Protein AF-A0A133XVA8-F1 (afdb_monomer_lite)

Sequence (259 aa):
MPPLHPNCRSTIVPDDEDMDRADERDIEEVRRLLGKEADEGYNKDMKPFDLMSKNQSFTVGKDIRVHAKKIYGTDYDFWVQDDTKKIRDTMYVVENNLKLIFDYEVPTVVFLKKSKLSGWAGYSYKQDILFISDELHSEESAKNLLLDNYFASVDLKDILIHELTHKKHWDTAKKFYKNNKKRYNNLEEAKKSMDSPIISFIKEQQAIDYNYLYKISEYADISGLQNRYNEVIAESITAGNRLDDQSLIMKIKEAFKWK

Organism: NCBI:txid87541

Secondary structure (DSSP, 8-state):
---S-BTBTT--PPPSS------TTSHHHHHHHHTTS--SSS-S--PPPPS---EEEEEETTTEEEEEEE--SSSS-EEES---HHHHHHHHHHHHHHTT--SS---EEEEE-GGG-SSSEEEETTTTEEEEEGGGSSHHHHHHHTTT--SS--SHHHHHHHHHHHHHHHHHHHHHHHHTTTT-SSHHHHHHHHHHHHHHHHHHHHHH-TTTTTTT-HHHHHHHHTT-HHHHHHHHHHHGGG-S-HHHHHHHHHHHT--

Structure (mmCIF, N/CA/C/O backbone):
data_AF-A0A133XVA8-F1
#
_entry.id   AF-A0A133XVA8-F1
#
loop_
_atom_site.group_PDB
_atom_site.id
_atom_site.type_symbol
_atom_site.label_atom_id
_atom_site.label_alt_id
_atom_site.label_comp_id
_atom_site.label_asym_id
_atom_site.label_entity_id
_atom_site.label_seq_id
_atom_site.pdbx_PDB_ins_code
_atom_site.Cartn_x
_atom_site.Cartn_y
_atom_site.Cartn_z
_atom_site.occupancy
_atom_site.B_iso_or_equiv
_atom_site.auth_seq_id
_atom_site.auth_comp_id
_atom_site.auth_asym_id
_atom_site.auth_atom_id
_atom_site.pdbx_PDB_model_num
ATOM 1 N N . MET A 1 1 ? -16.024 14.324 0.596 1.00 30.94 1 MET A N 1
ATOM 2 C CA . MET A 1 1 ? -15.320 13.325 -0.238 1.00 30.94 1 MET A CA 1
ATOM 3 C C . MET A 1 1 ? -13.852 13.695 -0.294 1.00 30.94 1 MET A C 1
ATOM 5 O O . MET A 1 1 ? -13.577 14.787 -0.775 1.00 30.94 1 MET A O 1
ATOM 9 N N . PRO A 1 2 ? -12.923 12.826 0.128 1.00 30.06 2 PRO A N 1
ATOM 10 C CA . PRO A 1 2 ? -11.558 12.920 -0.348 1.00 30.06 2 PRO A CA 1
ATOM 11 C C . PRO A 1 2 ? -11.326 11.907 -1.490 1.00 30.06 2 PRO A C 1
ATOM 13 O O . PRO A 1 2 ? -11.819 10.773 -1.430 1.00 30.06 2 PRO A O 1
ATOM 16 N N . PRO A 1 3 ? -10.629 12.325 -2.553 1.00 46.47 3 PRO A N 1
ATOM 17 C CA . PRO A 1 3 ? -10.077 11.464 -3.595 1.00 46.47 3 PRO A CA 1
ATOM 18 C C . PRO A 1 3 ? -8.793 10.775 -3.098 1.00 46.47 3 PRO A C 1
ATOM 20 O O . PRO A 1 3 ? -8.416 10.973 -1.946 1.00 46.47 3 PRO A O 1
ATOM 23 N N . LEU A 1 4 ? -8.148 9.959 -3.945 1.00 37.88 4 LEU A N 1
ATOM 24 C CA . LEU A 1 4 ? -6.791 9.426 -3.720 1.00 37.88 4 LEU A CA 1
ATOM 25 C C . LEU A 1 4 ? -5.905 10.484 -3.025 1.00 37.88 4 LEU A C 1
ATOM 27 O O . LEU A 1 4 ? -5.895 11.644 -3.442 1.00 37.88 4 LEU A O 1
ATOM 31 N N . HIS A 1 5 ? -5.312 10.112 -1.885 1.00 43.06 5 HIS A N 1
ATOM 32 C CA . HIS A 1 5 ? -4.856 11.066 -0.873 1.00 43.06 5 HIS A CA 1
ATOM 33 C C . HIS A 1 5 ? -3.559 11.777 -1.309 1.00 43.06 5 HIS A C 1
ATOM 35 O O . HIS A 1 5 ? -2.576 11.098 -1.602 1.00 43.06 5 HIS A O 1
ATOM 41 N N . PRO A 1 6 ? -3.515 13.123 -1.309 1.00 37.56 6 PRO A N 1
ATOM 42 C CA . PRO A 1 6 ? -2.291 13.874 -1.554 1.00 37.56 6 PRO A CA 1
ATOM 43 C C . PRO A 1 6 ? -1.344 13.757 -0.352 1.00 37.56 6 PRO A C 1
ATOM 45 O O . PRO A 1 6 ? -1.816 13.676 0.789 1.00 37.56 6 PRO A O 1
ATOM 48 N N . ASN A 1 7 ? -0.035 13.752 -0.633 1.00 37.59 7 ASN A N 1
ATOM 49 C CA . ASN A 1 7 ? 1.121 13.755 0.283 1.00 37.59 7 ASN A CA 1
ATOM 50 C C . ASN A 1 7 ? 1.802 12.412 0.593 1.00 37.59 7 ASN A C 1
ATOM 52 O O . ASN A 1 7 ? 2.565 12.340 1.549 1.00 37.59 7 ASN A O 1
ATOM 56 N N . CYS A 1 8 ? 1.541 11.322 -0.125 1.00 44.12 8 CYS A N 1
ATOM 57 C CA . CYS A 1 8 ? 2.609 10.334 -0.343 1.00 44.12 8 CYS A CA 1
ATOM 58 C C . CYS A 1 8 ? 3.462 10.873 -1.501 1.00 44.12 8 CYS A C 1
ATOM 60 O O . CYS A 1 8 ? 2.907 11.584 -2.341 1.00 44.12 8 CYS A O 1
ATOM 62 N N . ARG A 1 9 ? 4.738 10.496 -1.675 1.00 40.25 9 ARG A N 1
ATOM 63 C CA . ARG A 1 9 ? 5.389 10.696 -2.995 1.00 40.25 9 ARG A CA 1
ATOM 64 C C . ARG A 1 9 ? 4.660 9.942 -4.126 1.00 40.25 9 ARG A C 1
ATOM 66 O O . ARG A 1 9 ? 5.075 10.007 -5.276 1.00 40.25 9 ARG A O 1
ATOM 73 N N . SER A 1 10 ? 3.525 9.300 -3.818 1.00 44.50 10 SER A N 1
ATOM 74 C CA . SER A 1 10 ? 2.469 8.935 -4.747 1.00 44.50 10 SER A CA 1
ATOM 75 C C . SER A 1 10 ? 1.423 9.983 -5.146 1.00 44.50 10 SER A C 1
ATOM 77 O O . SER A 1 10 ? 0.575 9.655 -5.972 1.00 44.50 10 SER A O 1
ATOM 79 N N . THR A 1 11 ? 1.487 11.250 -4.713 1.00 33.06 11 THR A N 1
ATOM 80 C CA . THR A 1 11 ? 0.784 12.408 -5.321 1.00 33.06 11 THR A CA 1
ATOM 81 C C . THR A 1 11 ? 1.414 13.739 -4.884 1.00 33.06 11 THR A C 1
ATOM 83 O O . THR A 1 11 ? 1.178 14.183 -3.760 1.00 33.06 11 THR A O 1
ATOM 86 N N . ILE A 1 12 ? 2.138 14.404 -5.793 1.00 31.83 12 ILE A N 1
ATOM 87 C CA . ILE A 1 12 ? 2.458 15.840 -5.728 1.00 31.83 12 ILE A CA 1
ATOM 88 C C . ILE A 1 12 ? 1.941 16.475 -7.024 1.00 31.83 12 ILE A C 1
ATOM 90 O O . ILE A 1 12 ? 2.236 15.987 -8.114 1.00 31.83 12 ILE A O 1
ATOM 94 N N . VAL A 1 13 ? 1.137 17.529 -6.895 1.00 29.84 13 VAL A N 1
ATOM 95 C CA . VAL A 1 13 ? 0.899 18.500 -7.969 1.00 29.84 13 VAL A CA 1
ATOM 96 C C . VAL A 1 13 ? 1.975 19.568 -7.772 1.00 29.84 13 VAL A C 1
ATOM 98 O O . VAL A 1 13 ? 2.028 20.113 -6.669 1.00 29.84 13 VAL A O 1
ATOM 101 N N . PRO A 1 14 ? 2.865 19.828 -8.742 1.00 30.42 14 PRO A N 1
ATOM 102 C CA . PRO A 1 14 ? 3.691 21.025 -8.694 1.00 30.42 14 PRO A CA 1
ATOM 103 C C . PRO A 1 14 ? 2.762 22.236 -8.811 1.00 30.42 14 PRO A C 1
ATOM 105 O O . PRO A 1 14 ? 1.931 22.266 -9.719 1.00 30.42 14 PRO A O 1
ATOM 108 N N . ASP A 1 15 ? 2.879 23.201 -7.898 1.00 30.41 15 ASP A N 1
ATOM 109 C CA . ASP A 1 15 ? 2.504 24.569 -8.247 1.00 30.41 15 ASP A CA 1
ATOM 110 C C . ASP A 1 15 ? 3.487 25.011 -9.338 1.00 30.41 15 ASP A C 1
ATOM 112 O O . ASP A 1 15 ? 4.702 24.853 -9.199 1.00 30.41 15 ASP A O 1
ATOM 116 N N . ASP A 1 16 ? 2.933 25.455 -10.463 1.00 40.22 16 ASP A N 1
ATOM 117 C CA . ASP A 1 16 ? 3.672 25.993 -11.595 1.00 40.22 16 ASP A CA 1
ATOM 118 C C . ASP A 1 16 ? 4.456 27.231 -11.144 1.00 40.22 16 ASP A C 1
ATOM 120 O O . ASP A 1 16 ? 3.858 28.277 -10.923 1.00 40.22 16 ASP A O 1
ATOM 124 N N . GLU A 1 17 ? 5.772 27.085 -10.983 1.00 36.81 17 GLU A N 1
ATOM 125 C CA . GLU A 1 17 ? 6.843 28.056 -11.260 1.00 36.81 17 GLU A CA 1
ATOM 126 C C . GLU A 1 17 ? 8.175 27.391 -10.830 1.00 36.81 17 GLU A C 1
ATOM 128 O O . GLU A 1 17 ? 8.296 26.945 -9.695 1.00 36.81 17 GLU A O 1
ATOM 133 N N . ASP A 1 18 ? 9.136 27.270 -11.761 1.00 38.03 18 ASP A N 1
ATOM 134 C CA . ASP A 1 18 ? 10.505 26.707 -11.617 1.00 38.03 18 ASP A CA 1
ATOM 135 C C . ASP A 1 18 ? 10.793 25.302 -12.202 1.00 38.03 18 ASP A C 1
ATOM 137 O O . ASP A 1 18 ? 11.587 24.530 -11.662 1.00 38.03 18 ASP A O 1
ATOM 141 N N . MET A 1 19 ? 10.262 24.982 -13.390 1.00 36.88 19 MET A N 1
ATOM 142 C CA . MET A 1 19 ? 10.942 24.035 -14.294 1.00 36.88 19 MET A CA 1
ATOM 143 C C . MET A 1 19 ? 11.624 24.779 -15.437 1.00 36.88 19 MET A C 1
ATOM 145 O O . MET A 1 19 ? 11.101 24.841 -16.544 1.00 36.88 19 MET A O 1
ATOM 149 N N . ASP A 1 20 ? 12.833 25.265 -15.175 1.00 40.09 20 ASP A N 1
ATOM 150 C CA . ASP A 1 20 ? 13.814 25.487 -16.228 1.00 40.09 20 ASP A CA 1
ATOM 151 C C . ASP A 1 20 ? 15.173 24.898 -15.827 1.00 40.09 20 ASP A C 1
ATOM 153 O O . ASP A 1 20 ? 15.770 25.271 -14.817 1.00 40.09 20 ASP A O 1
ATOM 157 N N . ARG A 1 21 ? 15.686 24.051 -16.736 1.00 43.66 21 ARG A N 1
ATOM 158 C CA . ARG A 1 21 ? 17.099 23.686 -16.962 1.00 43.66 21 ARG A CA 1
ATOM 159 C C . ARG A 1 21 ? 17.671 22.458 -16.223 1.00 43.66 21 ARG A C 1
ATOM 161 O O . ARG A 1 21 ? 18.366 22.574 -15.221 1.00 43.66 21 ARG A O 1
ATOM 168 N N . ALA A 1 22 ? 17.533 21.286 -16.850 1.00 37.00 22 ALA A N 1
ATOM 169 C CA . ALA A 1 22 ? 18.528 20.209 -16.761 1.00 37.00 22 ALA A CA 1
ATOM 170 C C . ALA A 1 22 ? 19.262 20.101 -18.117 1.00 37.00 22 ALA A C 1
ATOM 172 O O . ALA A 1 22 ? 18.621 20.048 -19.164 1.00 37.00 22 ALA A O 1
ATOM 173 N N . ASP A 1 23 ? 20.595 20.171 -18.089 1.00 43.78 23 ASP A N 1
ATOM 174 C CA . ASP A 1 23 ? 21.509 20.281 -19.238 1.00 43.78 23 ASP A CA 1
ATOM 175 C C . ASP A 1 23 ? 21.571 18.950 -20.026 1.00 43.78 23 ASP A C 1
ATOM 177 O O . ASP A 1 23 ? 21.767 17.884 -19.447 1.00 43.78 23 ASP A O 1
ATOM 181 N N . GLU A 1 24 ? 21.413 18.991 -21.354 1.00 46.66 24 GLU A N 1
ATOM 182 C CA . GLU A 1 24 ? 21.313 17.821 -22.257 1.00 46.66 24 GLU A CA 1
ATOM 183 C C . GLU A 1 24 ? 22.597 16.964 -22.351 1.00 46.66 24 GLU A C 1
ATOM 185 O O . GLU A 1 24 ? 22.650 15.987 -23.099 1.00 46.66 24 GLU A O 1
ATOM 190 N N . ARG A 1 25 ? 23.649 17.303 -21.600 1.00 43.00 25 ARG A N 1
ATOM 191 C CA . ARG A 1 25 ? 24.987 16.711 -21.738 1.00 43.00 25 ARG A CA 1
ATOM 192 C C . ARG A 1 25 ? 25.223 15.431 -20.925 1.00 43.00 25 ARG A C 1
ATOM 194 O O . ARG A 1 25 ? 26.138 14.690 -21.269 1.00 43.00 25 ARG A O 1
ATOM 201 N N . ASP A 1 26 ? 24.354 15.097 -19.969 1.00 50.38 26 ASP A N 1
ATOM 202 C CA . ASP A 1 26 ? 24.556 13.942 -19.069 1.00 50.38 26 ASP A CA 1
ATOM 203 C C . ASP A 1 26 ? 23.883 12.631 -19.540 1.00 50.38 26 ASP A C 1
ATOM 205 O O . ASP A 1 26 ? 24.157 11.551 -19.017 1.00 50.38 26 ASP A O 1
ATOM 209 N N . ILE A 1 27 ? 23.019 12.674 -20.563 1.00 54.00 27 ILE A N 1
ATOM 210 C CA . ILE A 1 27 ? 22.249 11.495 -21.022 1.00 54.00 27 ILE A CA 1
ATOM 211 C C . ILE A 1 27 ? 23.080 10.576 -21.941 1.00 54.00 27 ILE A C 1
ATOM 213 O O . ILE A 1 27 ? 22.886 9.355 -21.954 1.00 54.00 27 ILE A O 1
ATOM 217 N N . GLU A 1 28 ? 24.021 11.137 -22.701 1.00 48.59 28 GLU A N 1
ATOM 218 C CA . GLU A 1 28 ? 24.828 10.389 -23.678 1.00 48.59 28 GLU A CA 1
ATOM 219 C C . GLU A 1 28 ? 25.938 9.561 -22.995 1.00 48.59 28 GLU A C 1
ATOM 221 O O . GLU A 1 28 ? 26.239 8.440 -23.411 1.00 48.59 28 GLU A O 1
ATOM 226 N N . GLU A 1 29 ? 26.505 10.065 -21.894 1.00 48.22 29 GLU A N 1
ATOM 227 C CA . GLU A 1 29 ? 27.559 9.381 -21.134 1.00 48.22 29 GLU A CA 1
ATOM 228 C C . GLU A 1 29 ? 27.012 8.176 -20.349 1.00 48.22 29 GLU A C 1
ATOM 230 O O . GLU A 1 29 ? 27.603 7.091 -20.374 1.00 48.22 29 GLU A O 1
ATOM 235 N N . VAL A 1 30 ? 25.809 8.309 -19.778 1.00 52.53 30 VAL A N 1
ATOM 236 C CA . VAL A 1 30 ? 25.089 7.209 -19.111 1.00 52.53 30 VAL A CA 1
ATOM 237 C C . VAL A 1 30 ? 24.738 6.088 -20.099 1.00 52.53 30 VAL A C 1
ATOM 239 O O . VAL A 1 30 ? 24.891 4.906 -19.784 1.00 52.53 30 VAL A O 1
ATOM 242 N N . ARG A 1 31 ? 24.337 6.427 -21.334 1.00 52.78 31 ARG A N 1
ATOM 243 C CA . ARG A 1 31 ? 24.068 5.429 -22.390 1.00 52.78 31 ARG A CA 1
ATOM 244 C C . ARG A 1 31 ? 25.311 4.648 -22.801 1.00 52.78 31 ARG A C 1
ATOM 246 O O . ARG A 1 31 ? 25.211 3.460 -23.102 1.00 52.78 31 ARG A O 1
ATOM 253 N N . ARG A 1 32 ? 26.479 5.292 -22.805 1.00 51.41 32 ARG A N 1
ATOM 254 C CA . ARG A 1 32 ? 27.738 4.668 -23.225 1.00 51.41 32 ARG A CA 1
ATOM 255 C C . ARG A 1 32 ? 28.279 3.668 -22.196 1.00 51.41 32 ARG A C 1
ATOM 257 O O . ARG A 1 32 ? 28.918 2.696 -22.597 1.00 51.41 32 ARG A O 1
ATOM 264 N N . LEU A 1 33 ? 28.003 3.873 -20.906 1.00 47.16 33 LEU A N 1
ATOM 265 C CA . LEU A 1 33 ? 28.422 2.970 -19.824 1.00 47.16 33 LEU A CA 1
ATOM 266 C C . LEU A 1 33 ? 27.554 1.704 -19.722 1.00 47.16 33 LEU A C 1
ATOM 268 O O . LEU A 1 33 ? 28.065 0.647 -19.368 1.00 47.16 33 LEU A O 1
ATOM 272 N N . LEU A 1 34 ? 26.274 1.777 -20.100 1.00 50.97 34 LEU A N 1
ATOM 273 C CA . LEU A 1 34 ? 25.335 0.647 -20.017 1.00 50.97 34 LEU A CA 1
ATOM 274 C C . LEU A 1 34 ? 25.367 -0.296 -21.237 1.00 50.97 34 LEU A C 1
ATOM 276 O O . LEU A 1 34 ? 24.790 -1.380 -21.204 1.00 50.97 34 LEU A O 1
ATOM 280 N N . GLY A 1 35 ? 26.031 0.097 -22.327 1.00 44.25 35 GLY A N 1
ATOM 281 C CA . GLY A 1 35 ? 25.933 -0.570 -23.630 1.00 44.25 35 GLY A CA 1
ATOM 282 C C . GLY A 1 35 ? 26.899 -1.729 -23.903 1.00 44.25 35 GLY A C 1
ATOM 283 O O . GLY A 1 35 ? 27.087 -2.043 -25.076 1.00 44.25 35 GLY A O 1
ATOM 284 N N . LYS A 1 36 ? 27.564 -2.335 -22.903 1.00 42.44 36 LYS A N 1
ATOM 285 C CA . LYS A 1 36 ? 28.630 -3.325 -23.180 1.00 42.44 36 LYS A CA 1
ATOM 286 C C . LYS A 1 36 ? 28.523 -4.737 -22.599 1.00 42.44 36 LYS A C 1
ATOM 288 O O . LYS A 1 36 ? 29.384 -5.531 -22.955 1.00 42.44 36 LYS A O 1
ATOM 293 N N . GLU A 1 37 ? 27.503 -5.119 -21.826 1.00 41.28 37 GLU A N 1
ATOM 294 C CA . GLU A 1 37 ? 27.526 -6.465 -21.200 1.00 41.28 37 GLU A CA 1
ATOM 295 C C . GLU A 1 37 ? 26.232 -7.305 -21.225 1.00 41.28 37 GLU A C 1
ATOM 297 O O . GLU A 1 37 ? 26.168 -8.309 -20.525 1.00 41.28 37 GLU A O 1
ATOM 302 N N . ALA A 1 38 ? 25.208 -7.002 -22.032 1.00 41.00 38 ALA A N 1
ATOM 303 C CA . ALA A 1 38 ? 23.919 -7.701 -21.866 1.00 41.00 38 ALA A CA 1
ATOM 304 C C . ALA A 1 38 ? 23.175 -8.133 -23.144 1.00 41.00 38 ALA A C 1
ATOM 306 O O . ALA A 1 38 ? 21.950 -8.044 -23.155 1.00 41.00 38 ALA A O 1
ATOM 307 N N . ASP A 1 39 ? 23.854 -8.615 -24.197 1.00 42.66 39 ASP A N 1
ATOM 308 C CA . ASP A 1 39 ? 23.162 -8.912 -25.474 1.00 42.66 39 ASP A CA 1
ATOM 309 C C . ASP A 1 39 ? 23.177 -10.359 -25.999 1.00 42.66 39 ASP A C 1
ATOM 311 O O . ASP A 1 39 ? 22.760 -10.598 -27.125 1.00 42.66 39 ASP A O 1
ATOM 315 N N . GLU A 1 40 ? 23.556 -11.378 -25.220 1.00 37.94 40 GLU A N 1
ATOM 316 C CA . GLU A 1 40 ? 23.487 -12.761 -25.732 1.00 37.94 40 GLU A CA 1
ATOM 317 C C . GLU A 1 40 ? 22.981 -13.759 -24.679 1.00 37.94 40 GLU A C 1
ATOM 319 O O . GLU A 1 40 ? 23.754 -14.400 -23.975 1.00 37.94 40 GLU A O 1
ATOM 324 N N . GLY A 1 41 ? 21.653 -13.927 -24.571 1.00 35.72 41 GLY A N 1
ATOM 325 C CA . GLY A 1 41 ? 21.097 -15.091 -23.857 1.00 35.72 41 GLY A CA 1
ATOM 326 C C . GLY A 1 41 ? 19.599 -15.105 -23.530 1.00 35.72 41 GLY A C 1
ATOM 327 O O . GLY A 1 41 ? 19.025 -16.184 -23.408 1.00 35.72 41 GLY A O 1
ATOM 328 N N . TYR A 1 42 ? 18.926 -13.956 -23.424 1.00 41.53 42 TYR A N 1
ATOM 329 C CA . TYR A 1 42 ? 17.624 -13.877 -22.728 1.00 41.53 42 TYR A CA 1
ATOM 330 C C . TYR A 1 42 ? 16.350 -14.009 -23.592 1.00 41.53 42 TYR A C 1
ATOM 332 O O . TYR A 1 42 ? 15.251 -13.801 -23.087 1.00 41.53 42 TYR A O 1
ATOM 340 N N . ASN A 1 43 ? 16.450 -14.378 -24.874 1.00 43.41 43 ASN A N 1
ATOM 341 C CA . ASN A 1 43 ? 15.306 -14.371 -25.810 1.00 43.41 43 ASN A CA 1
ATOM 342 C C . ASN A 1 43 ? 14.807 -15.761 -26.263 1.00 43.41 43 ASN A C 1
ATOM 344 O O . ASN A 1 43 ? 14.166 -15.859 -27.307 1.00 43.41 43 ASN A O 1
ATOM 348 N N . LYS A 1 44 ? 15.085 -16.851 -25.532 1.00 35.53 44 LYS A N 1
ATOM 349 C CA . LYS A 1 44 ? 14.706 -18.205 -25.998 1.00 35.53 44 LYS A CA 1
ATOM 350 C C . LYS A 1 44 ? 13.312 -18.709 -25.603 1.00 35.53 44 LYS A C 1
ATOM 352 O O . LYS A 1 44 ? 12.832 -19.609 -26.279 1.00 35.53 44 LYS A O 1
ATOM 357 N N . ASP A 1 45 ? 12.625 -18.095 -24.635 1.00 39.56 45 ASP A N 1
ATOM 358 C CA . ASP A 1 45 ? 11.367 -18.649 -24.088 1.00 39.56 45 ASP A CA 1
ATOM 359 C C . ASP A 1 45 ? 10.160 -17.686 -24.108 1.00 39.56 45 ASP A C 1
ATOM 361 O O . ASP A 1 45 ? 9.216 -17.827 -23.328 1.00 39.56 45 ASP A O 1
ATOM 365 N N . MET A 1 46 ? 10.135 -16.697 -25.009 1.00 44.34 46 MET A N 1
ATOM 366 C CA . MET A 1 46 ? 8.967 -15.814 -25.137 1.00 44.34 46 MET A CA 1
ATOM 367 C C . MET A 1 46 ? 7.791 -16.527 -25.819 1.00 44.34 46 MET A C 1
ATOM 369 O O . MET A 1 46 ? 7.794 -16.748 -27.031 1.00 44.34 46 MET A O 1
ATOM 373 N N . LYS A 1 47 ? 6.734 -16.829 -25.051 1.00 44.84 47 LYS A N 1
ATOM 374 C CA . LYS A 1 47 ? 5.419 -17.137 -25.628 1.00 44.84 47 LYS A CA 1
ATOM 375 C C . LYS A 1 47 ? 4.835 -15.863 -26.259 1.00 44.84 47 LYS A C 1
ATOM 377 O O . LYS A 1 47 ? 4.818 -14.825 -25.596 1.00 44.84 47 LYS A O 1
ATOM 382 N N . PRO A 1 48 ? 4.347 -15.913 -27.509 1.00 43.34 48 PRO A N 1
ATOM 383 C CA . PRO A 1 48 ? 3.691 -14.770 -28.133 1.00 43.34 48 PRO A CA 1
ATOM 384 C C . PRO A 1 48 ? 2.436 -14.380 -27.338 1.00 43.34 48 PRO A C 1
ATOM 386 O O . PRO A 1 48 ? 1.615 -15.236 -27.007 1.00 43.34 48 PRO A O 1
ATOM 389 N N . PHE A 1 49 ? 2.303 -13.089 -27.020 1.00 52.91 49 PHE A N 1
ATOM 390 C CA . PHE A 1 49 ? 1.114 -12.532 -26.373 1.00 52.91 49 PHE A CA 1
ATOM 391 C C . PHE A 1 49 ? -0.101 -12.681 -27.300 1.00 52.91 49 PHE A C 1
ATOM 393 O O . PHE A 1 49 ? -0.066 -12.255 -28.454 1.00 52.91 49 PHE A O 1
ATOM 400 N N . ASP A 1 50 ? -1.180 -13.275 -26.789 1.00 47.41 50 ASP A N 1
ATOM 401 C CA . ASP A 1 50 ? -2.441 -13.421 -27.515 1.00 47.41 50 ASP A CA 1
ATOM 402 C C . ASP A 1 50 ? -3.100 -12.042 -27.739 1.00 47.41 50 ASP A C 1
ATOM 404 O O . ASP A 1 50 ? -3.391 -11.293 -26.800 1.00 47.41 50 ASP A O 1
ATOM 408 N N . LEU A 1 51 ? -3.301 -11.691 -29.011 1.00 47.06 51 LEU A N 1
ATOM 409 C CA . LEU A 1 51 ? -3.788 -10.393 -29.496 1.00 47.06 51 LEU A CA 1
ATOM 410 C C . LEU A 1 51 ? -5.315 -10.221 -29.388 1.00 47.06 51 LEU A C 1
ATOM 412 O O . LEU A 1 51 ? -5.827 -9.155 -29.728 1.00 47.06 51 LEU A O 1
ATOM 416 N N . MET A 1 52 ? -6.042 -11.209 -28.857 1.00 53.53 52 MET A N 1
ATOM 417 C CA . MET A 1 52 ? -7.485 -11.129 -28.570 1.00 53.53 52 MET A CA 1
ATOM 418 C C . MET A 1 52 ? -7.786 -10.608 -27.150 1.00 53.53 52 MET A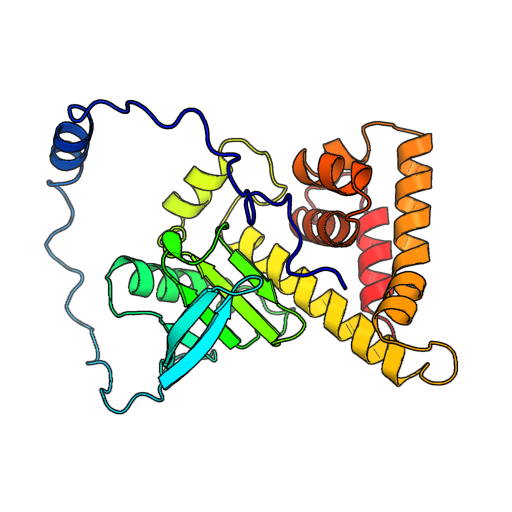 C 1
ATOM 420 O O . MET A 1 52 ? -8.795 -10.964 -26.534 1.00 53.53 52 MET A O 1
ATOM 424 N N . SER A 1 53 ? -6.895 -9.782 -26.595 1.00 66.88 53 SER A N 1
ATOM 425 C CA . SER A 1 53 ? -6.954 -9.359 -25.197 1.00 66.88 53 SER A CA 1
ATOM 426 C C . SER A 1 53 ? -8.131 -8.425 -24.898 1.00 66.88 53 SER A C 1
ATOM 428 O O . SER A 1 53 ? -8.421 -7.477 -25.630 1.00 66.88 53 SER A O 1
ATOM 430 N N . LYS A 1 54 ? -8.836 -8.692 -23.786 1.00 84.56 54 LYS A N 1
ATOM 431 C CA . LYS A 1 54 ? -9.867 -7.786 -23.260 1.00 84.56 54 LYS A CA 1
ATOM 432 C C . LYS A 1 54 ? -9.244 -6.415 -22.991 1.00 84.56 54 LYS A C 1
ATOM 434 O O . LYS A 1 54 ? -8.202 -6.333 -22.348 1.00 84.56 54 LYS A O 1
ATOM 439 N N . ASN A 1 55 ? -9.917 -5.355 -23.430 1.00 89.06 55 ASN A N 1
ATOM 440 C CA . ASN A 1 55 ? -9.517 -3.970 -23.182 1.00 89.06 55 ASN A CA 1
ATOM 441 C C . ASN A 1 55 ? -10.476 -3.326 -22.176 1.00 89.06 55 ASN A C 1
ATOM 443 O O . ASN A 1 55 ? -11.689 -3.516 -22.277 1.00 89.06 55 ASN A O 1
ATOM 447 N N . GLN A 1 56 ? -9.945 -2.546 -21.237 1.00 92.94 56 GLN A N 1
ATOM 448 C CA . GLN A 1 56 ? -10.732 -1.832 -20.232 1.00 92.94 56 GLN A CA 1
ATOM 449 C C . GLN A 1 56 ? -10.120 -0.460 -19.935 1.00 92.94 56 GLN A C 1
ATOM 451 O O . GLN A 1 56 ? -8.906 -0.271 -20.008 1.00 92.94 56 GLN A O 1
ATOM 456 N N . SER A 1 57 ? -10.976 0.511 -19.617 1.00 92.94 57 SER A N 1
ATOM 457 C CA . SER A 1 57 ? -10.555 1.812 -19.098 1.00 92.94 57 SER A CA 1
ATOM 458 C C . SER A 1 57 ? -10.579 1.815 -17.576 1.00 92.94 57 SER A C 1
ATOM 460 O O . SER A 1 57 ? -11.557 1.383 -16.968 1.00 92.94 57 SER A O 1
ATOM 462 N N . PHE A 1 58 ? -9.533 2.371 -16.980 1.00 92.38 58 PHE A N 1
ATOM 463 C CA . PHE A 1 58 ? -9.370 2.548 -15.544 1.00 92.38 58 PHE A CA 1
ATOM 464 C C . PHE A 1 58 ? -9.206 4.029 -15.205 1.00 92.38 58 PHE A C 1
ATOM 466 O O . PHE A 1 58 ? -8.652 4.790 -16.003 1.00 92.38 58 PHE A O 1
ATOM 473 N N . THR A 1 59 ? -9.674 4.437 -14.024 1.00 91.88 59 THR A N 1
ATOM 474 C CA . THR A 1 59 ? -9.489 5.800 -13.516 1.00 91.88 59 THR A CA 1
ATOM 475 C C . THR A 1 59 ? -8.410 5.806 -12.440 1.00 91.88 59 THR A C 1
ATOM 477 O O . THR A 1 59 ? -8.569 5.214 -11.375 1.00 91.88 59 THR A O 1
ATOM 480 N N . VAL A 1 60 ? -7.315 6.504 -12.713 1.00 86.62 60 VAL A N 1
ATOM 481 C CA . VAL A 1 60 ? -6.209 6.755 -11.790 1.00 86.62 60 VAL A CA 1
ATOM 482 C C . VAL A 1 60 ? -6.380 8.159 -11.218 1.00 86.62 60 VAL A C 1
ATOM 484 O O . VAL A 1 60 ? -6.683 9.113 -11.938 1.00 86.62 60 VAL A O 1
ATOM 487 N N . GLY A 1 61 ? -6.198 8.321 -9.912 1.00 80.00 61 GLY A N 1
ATOM 488 C CA . GLY A 1 61 ? -6.418 9.621 -9.279 1.00 80.00 61 GLY A CA 1
ATOM 489 C C . GLY A 1 61 ? -7.888 10.045 -9.340 1.00 80.00 61 GLY A C 1
ATOM 490 O O . GLY A 1 61 ? -8.804 9.237 -9.173 1.00 80.00 61 GLY A O 1
ATOM 491 N N . LYS A 1 62 ? -8.110 11.343 -9.553 1.00 75.56 62 LYS A N 1
ATOM 492 C CA . LYS A 1 62 ? -9.457 11.890 -9.751 1.00 75.56 62 LYS A CA 1
ATOM 493 C C . LYS A 1 62 ? -9.951 11.667 -11.177 1.00 75.56 62 LYS A C 1
ATOM 495 O O . LYS A 1 62 ? -11.078 11.220 -11.353 1.00 75.56 62 LYS A O 1
ATOM 500 N N . ASP A 1 63 ? -9.087 11.914 -12.164 1.00 80.75 63 ASP A N 1
ATOM 501 C CA . ASP A 1 63 ? -9.539 12.161 -13.539 1.00 80.75 63 ASP A CA 1
ATOM 502 C C . ASP A 1 63 ? -8.659 11.522 -14.631 1.00 80.75 63 ASP A C 1
ATOM 504 O O . ASP A 1 63 ? -8.988 11.612 -15.816 1.00 80.75 63 ASP A O 1
ATOM 508 N N . ILE A 1 64 ? -7.554 10.847 -14.285 1.00 87.62 64 ILE A N 1
ATOM 509 C CA . ILE A 1 64 ? -6.657 10.267 -15.295 1.00 87.62 64 ILE A CA 1
ATOM 510 C C . ILE A 1 64 ? -7.260 8.955 -15.790 1.00 87.62 64 ILE A C 1
ATOM 512 O O . ILE A 1 64 ? -7.287 7.955 -15.078 1.00 87.62 64 ILE A O 1
ATOM 516 N N . ARG A 1 65 ? -7.734 8.936 -17.037 1.00 91.44 65 ARG A N 1
ATOM 517 C CA . ARG A 1 65 ? -8.196 7.705 -17.687 1.00 91.44 65 ARG A CA 1
ATOM 518 C C . ARG A 1 65 ? -7.039 6.998 -18.374 1.00 91.44 65 ARG A C 1
ATOM 520 O O . ARG A 1 65 ? -6.319 7.609 -19.164 1.00 91.44 65 ARG A O 1
ATOM 527 N N . VAL A 1 66 ? -6.906 5.702 -18.118 1.00 91.94 66 VAL A N 1
ATOM 528 C CA . VAL A 1 66 ? -5.944 4.842 -18.808 1.00 91.94 66 VAL A CA 1
ATOM 529 C C . VAL A 1 66 ? -6.659 3.653 -19.425 1.00 91.94 66 VAL A C 1
ATOM 531 O O . VAL A 1 66 ? -7.455 2.989 -18.770 1.00 91.94 66 VAL A O 1
ATOM 534 N N . HIS A 1 67 ? -6.371 3.390 -20.695 1.00 93.81 67 HIS A N 1
ATOM 535 C CA . HIS A 1 67 ? -6.774 2.159 -21.361 1.00 93.81 67 HIS A CA 1
ATOM 536 C C . HIS A 1 67 ? -5.697 1.108 -21.127 1.00 93.81 67 HIS A C 1
ATOM 538 O O . HIS A 1 67 ? -4.524 1.379 -21.374 1.00 93.81 67 HIS A O 1
ATOM 544 N N . ALA A 1 68 ? -6.097 -0.068 -20.659 1.00 94.81 68 ALA A N 1
ATOM 545 C CA . ALA A 1 68 ? -5.191 -1.180 -20.438 1.00 94.81 68 ALA A CA 1
ATOM 546 C C . ALA A 1 68 ? -5.761 -2.475 -21.024 1.00 94.81 68 ALA A C 1
ATOM 548 O O . ALA A 1 68 ? -6.980 -2.641 -21.168 1.00 94.81 68 ALA A O 1
ATOM 549 N N . LYS A 1 69 ? -4.852 -3.382 -21.373 1.00 95.00 69 LYS A N 1
ATOM 550 C CA . LYS A 1 69 ? -5.150 -4.699 -21.933 1.00 95.00 69 LYS A CA 1
ATOM 551 C C . LYS A 1 69 ? -4.946 -5.763 -20.874 1.00 95.00 69 LYS A C 1
ATOM 553 O O . LYS A 1 69 ? -3.943 -5.731 -20.164 1.00 95.00 69 LYS A O 1
ATOM 558 N N . LYS A 1 70 ? -5.870 -6.714 -20.790 1.00 95.19 70 LYS A N 1
ATOM 559 C CA . LYS A 1 70 ? -5.757 -7.847 -19.878 1.00 95.19 70 LYS A CA 1
ATOM 560 C C . LYS A 1 70 ? -4.626 -8.770 -20.313 1.00 95.19 70 LYS A C 1
ATOM 562 O O . LYS A 1 70 ? -4.552 -9.153 -21.481 1.00 95.19 70 LYS A O 1
ATOM 567 N N . ILE A 1 71 ? -3.804 -9.164 -19.351 1.00 93.88 71 ILE A N 1
ATOM 568 C CA . ILE A 1 71 ? -2.802 -10.208 -19.505 1.00 93.88 71 ILE A CA 1
ATOM 569 C C . ILE A 1 71 ? -3.408 -11.549 -19.094 1.00 93.88 71 ILE A C 1
ATOM 571 O O . ILE A 1 71 ? -4.162 -11.653 -18.127 1.00 93.88 71 ILE A O 1
ATOM 575 N N . TYR A 1 72 ? -3.102 -12.574 -19.882 1.00 89.50 72 TYR A N 1
ATOM 576 C CA . TYR A 1 72 ? -3.519 -13.950 -19.648 1.00 89.50 72 TYR A CA 1
ATOM 577 C C . TYR A 1 72 ? -2.294 -14.818 -19.375 1.00 89.50 72 TYR A C 1
ATOM 579 O O . TYR A 1 72 ? -1.201 -14.518 -19.849 1.00 89.50 72 TYR A O 1
ATOM 587 N N . GLY A 1 73 ? -2.494 -15.919 -18.648 1.00 86.88 73 GLY A N 1
ATOM 588 C CA . GLY A 1 73 ? -1.411 -16.837 -18.284 1.00 86.88 73 GLY A CA 1
ATOM 589 C C . GLY A 1 73 ? -0.625 -16.427 -17.037 1.00 86.88 73 GLY A C 1
ATOM 590 O O . GLY A 1 73 ? 0.402 -17.037 -16.765 1.00 86.88 73 GLY A O 1
ATOM 591 N N . THR A 1 74 ? -1.110 -15.431 -16.294 1.00 90.00 74 THR A N 1
ATOM 592 C CA . THR A 1 74 ? -0.614 -15.024 -14.972 1.00 90.00 74 THR A CA 1
ATOM 593 C C . THR A 1 74 ? -1.533 -15.560 -13.877 1.00 90.00 74 THR A C 1
ATOM 595 O O . THR A 1 74 ? -2.735 -15.729 -14.102 1.00 90.00 74 THR A O 1
ATOM 598 N N . ASP A 1 75 ? -0.994 -15.763 -12.673 1.00 89.62 75 ASP A N 1
ATOM 599 C CA . ASP A 1 75 ? -1.783 -16.183 -11.497 1.00 89.62 75 ASP A CA 1
ATOM 600 C C . ASP A 1 75 ? -2.691 -15.061 -10.949 1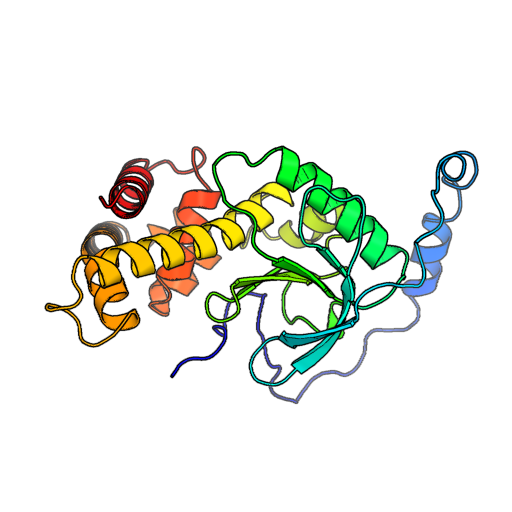.00 89.62 75 ASP A C 1
ATOM 602 O O . ASP A 1 75 ? -3.585 -15.299 -10.137 1.00 89.62 75 ASP A O 1
ATOM 606 N N . TYR A 1 76 ? -2.477 -13.828 -11.413 1.00 95.50 76 TYR A N 1
ATOM 607 C CA . TYR A 1 76 ? -3.157 -12.619 -10.956 1.00 95.50 76 TYR A CA 1
ATOM 608 C C . TYR A 1 76 ? -3.944 -11.943 -12.085 1.00 95.50 76 TYR A C 1
ATOM 610 O O . TYR A 1 76 ? -3.644 -12.122 -13.268 1.00 95.50 76 TYR A O 1
ATOM 618 N N . ASP A 1 77 ? -4.934 -11.119 -11.723 1.00 96.88 77 ASP A N 1
ATOM 619 C CA . ASP A 1 77 ? -5.702 -10.317 -12.683 1.00 96.88 77 ASP A CA 1
ATOM 620 C C . ASP A 1 77 ? -4.923 -9.067 -13.112 1.00 96.88 77 ASP A C 1
ATOM 622 O O . ASP A 1 77 ? -5.093 -7.978 -12.559 1.00 96.88 77 ASP A O 1
ATOM 626 N N . PHE A 1 78 ? -4.031 -9.250 -14.082 1.00 97.44 78 PHE A N 1
ATOM 627 C CA . PHE A 1 78 ? -3.115 -8.220 -14.557 1.00 97.44 78 PHE A CA 1
ATOM 628 C C . PHE A 1 78 ? -3.608 -7.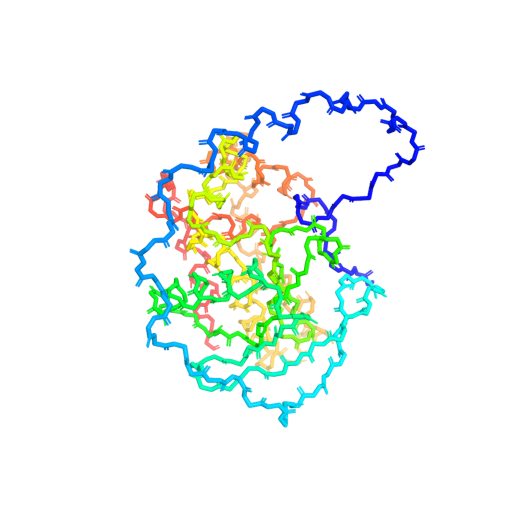508 -15.811 1.00 97.44 78 PHE A C 1
ATOM 630 O O . PHE A 1 78 ? -4.129 -8.116 -16.748 1.00 97.44 78 PHE A O 1
ATOM 637 N N . TRP A 1 79 ? -3.372 -6.200 -15.841 1.00 97.50 79 TRP A N 1
ATOM 638 C CA . TRP A 1 79 ? -3.686 -5.323 -16.957 1.00 97.50 79 TRP A CA 1
ATOM 639 C C . TRP A 1 79 ? -2.516 -4.386 -17.231 1.00 97.50 79 TRP A C 1
ATOM 641 O O . TRP A 1 79 ? -1.955 -3.811 -16.305 1.00 97.50 79 TRP A O 1
ATOM 651 N N . VAL A 1 80 ? -2.159 -4.192 -18.496 1.00 96.44 80 VAL A N 1
ATOM 652 C CA . VAL A 1 80 ? -1.019 -3.352 -18.893 1.00 96.44 80 VAL A CA 1
ATOM 653 C C . VAL A 1 80 ? -1.469 -2.204 -19.787 1.00 96.44 80 VAL A C 1
ATOM 655 O O . VAL A 1 80 ? -2.274 -2.402 -20.699 1.00 96.44 80 VAL A O 1
ATOM 658 N N . GLN A 1 81 ? -0.966 -0.996 -19.531 1.00 94.12 81 GLN A N 1
ATOM 659 C CA . GLN A 1 81 ? -1.254 0.177 -20.361 1.00 94.12 81 GLN A CA 1
ATOM 660 C C . GLN A 1 81 ? -0.737 0.008 -21.798 1.00 94.12 81 GLN A C 1
ATOM 662 O O . GLN A 1 81 ? -1.417 0.389 -22.750 1.00 94.12 81 GLN A O 1
ATOM 667 N N . ASP A 1 82 ? 0.468 -0.538 -21.955 1.00 90.12 82 ASP A N 1
ATOM 668 C CA . ASP A 1 82 ? 1.061 -0.871 -23.248 1.00 90.12 82 ASP A CA 1
ATOM 669 C C . ASP A 1 82 ? 2.035 -2.052 -23.135 1.00 90.12 82 ASP A C 1
ATOM 671 O O . ASP A 1 82 ? 2.107 -2.719 -22.105 1.00 90.12 82 ASP A O 1
ATOM 675 N N . ASP A 1 83 ? 2.735 -2.350 -24.225 1.00 88.44 83 ASP A N 1
ATOM 676 C CA . ASP A 1 83 ? 3.642 -3.482 -24.367 1.00 88.44 83 ASP A CA 1
ATOM 677 C C . ASP A 1 83 ? 5.120 -3.081 -24.264 1.00 88.44 83 ASP A C 1
ATOM 679 O O . ASP A 1 83 ? 5.986 -3.838 -24.699 1.00 88.44 83 ASP A O 1
ATOM 683 N N . THR A 1 84 ? 5.449 -1.919 -23.693 1.00 94.38 84 THR A N 1
ATOM 684 C CA . THR A 1 84 ? 6.849 -1.493 -23.550 1.00 94.38 84 THR A CA 1
ATOM 685 C C . THR A 1 84 ? 7.664 -2.462 -22.690 1.00 94.38 84 THR A C 1
ATOM 687 O O . THR A 1 84 ? 7.148 -3.115 -21.781 1.00 94.38 84 THR A O 1
ATOM 690 N N . LYS A 1 85 ? 8.981 -2.540 -22.947 1.00 94.25 85 LYS A N 1
ATOM 691 C CA . LYS A 1 85 ? 9.890 -3.404 -22.173 1.00 94.25 85 LYS A CA 1
ATOM 692 C C . LYS A 1 85 ? 9.797 -3.122 -20.669 1.00 94.25 85 LYS A C 1
ATOM 694 O O . LYS A 1 85 ? 9.663 -4.069 -19.910 1.00 94.25 85 LYS A O 1
ATOM 699 N N . LYS A 1 86 ? 9.782 -1.846 -20.259 1.00 95.81 86 LYS A N 1
ATOM 700 C CA . LYS A 1 86 ? 9.669 -1.461 -18.842 1.00 95.81 86 LYS A CA 1
ATOM 701 C C . LYS A 1 86 ? 8.400 -2.003 -18.190 1.00 95.81 86 LYS A C 1
ATOM 703 O O . LYS A 1 86 ? 8.507 -2.637 -17.155 1.00 95.81 86 LYS A O 1
ATOM 708 N N . ILE A 1 87 ? 7.230 -1.839 -18.817 1.00 95.94 87 ILE A N 1
ATOM 709 C CA . ILE A 1 87 ? 5.975 -2.381 -18.272 1.00 95.94 87 ILE A CA 1
ATOM 710 C C . ILE A 1 87 ? 6.027 -3.906 -18.147 1.00 95.94 87 ILE A C 1
ATOM 712 O O . ILE A 1 87 ? 5.595 -4.447 -17.131 1.00 95.94 87 ILE A O 1
ATOM 716 N N . ARG A 1 88 ? 6.573 -4.606 -19.149 1.00 94.75 88 ARG A N 1
ATOM 717 C CA . ARG A 1 88 ? 6.728 -6.067 -19.074 1.00 94.75 88 ARG A CA 1
ATOM 718 C C . ARG A 1 88 ? 7.659 -6.475 -17.937 1.00 94.75 88 ARG A C 1
ATOM 720 O O . ARG A 1 88 ? 7.306 -7.360 -17.168 1.00 94.75 88 ARG A O 1
ATOM 727 N N . ASP A 1 89 ? 8.811 -5.822 -17.816 1.00 96.88 89 ASP A N 1
ATOM 728 C CA . ASP A 1 89 ? 9.780 -6.097 -16.755 1.00 96.88 89 ASP A CA 1
ATOM 729 C C . ASP A 1 89 ? 9.163 -5.830 -15.371 1.00 96.88 89 ASP A C 1
ATOM 731 O O . ASP A 1 89 ? 9.215 -6.700 -14.505 1.00 96.88 89 ASP A O 1
ATOM 735 N N . THR A 1 90 ? 8.472 -4.697 -15.186 1.00 97.81 90 THR A N 1
ATOM 736 C CA . THR A 1 90 ? 7.714 -4.393 -13.960 1.00 97.81 90 THR A CA 1
ATOM 737 C C . THR A 1 90 ? 6.699 -5.481 -13.646 1.00 97.81 90 THR A C 1
ATOM 739 O O . THR A 1 90 ? 6.643 -5.948 -12.513 1.00 97.81 90 THR A O 1
ATOM 742 N N . MET A 1 91 ? 5.917 -5.919 -14.636 1.00 97.38 91 MET A N 1
ATOM 743 C CA . MET A 1 91 ? 4.930 -6.980 -14.453 1.00 97.38 91 MET A CA 1
ATOM 744 C C . MET A 1 91 ? 5.577 -8.271 -13.944 1.00 97.38 91 MET A C 1
ATOM 746 O O . MET A 1 91 ? 5.089 -8.839 -12.969 1.00 97.38 91 MET A O 1
ATOM 750 N N . TYR A 1 92 ? 6.683 -8.708 -14.551 1.00 96.12 92 TYR A N 1
ATOM 751 C CA . TYR A 1 92 ? 7.382 -9.927 -14.136 1.00 96.12 92 TYR A CA 1
ATOM 752 C C . TYR A 1 92 ? 7.971 -9.818 -12.726 1.00 96.12 92 TYR A C 1
ATOM 754 O O . TYR A 1 92 ? 7.823 -10.734 -11.916 1.00 96.12 92 TYR A O 1
ATOM 762 N N . VAL A 1 93 ? 8.633 -8.703 -12.411 1.00 97.00 93 VAL A N 1
ATOM 763 C CA . VAL A 1 93 ? 9.271 -8.513 -11.101 1.00 97.00 93 VAL A CA 1
ATOM 764 C C . VAL A 1 93 ? 8.210 -8.396 -9.998 1.00 97.00 93 VAL A C 1
ATOM 766 O O . VAL A 1 93 ? 8.353 -9.002 -8.933 1.00 97.00 93 VAL A O 1
ATOM 769 N N . VAL A 1 94 ? 7.097 -7.707 -10.263 1.00 97.69 94 VAL A N 1
ATOM 770 C CA . VAL A 1 94 ? 5.954 -7.645 -9.342 1.00 97.69 94 VAL A CA 1
ATOM 771 C C . VAL A 1 94 ? 5.309 -9.012 -9.156 1.00 97.69 94 VAL A C 1
ATOM 773 O O . VAL A 1 94 ? 5.043 -9.392 -8.020 1.00 97.69 94 VAL A O 1
ATOM 776 N N . GLU A 1 95 ? 5.080 -9.774 -10.228 1.00 96.44 95 GLU A N 1
ATOM 777 C CA . GLU A 1 95 ? 4.510 -11.123 -10.131 1.00 96.44 95 GLU A CA 1
ATOM 778 C C . GLU A 1 95 ? 5.340 -12.013 -9.201 1.00 96.44 95 GLU A C 1
ATOM 780 O O . GLU A 1 95 ? 4.796 -12.682 -8.321 1.00 96.44 95 GLU A O 1
ATOM 785 N N . ASN A 1 96 ? 6.665 -11.983 -9.363 1.00 96.00 96 ASN A N 1
ATOM 786 C CA . ASN A 1 96 ? 7.584 -12.758 -8.538 1.00 96.00 96 ASN A CA 1
ATOM 787 C C . ASN A 1 96 ? 7.517 -12.351 -7.062 1.00 96.00 96 ASN A C 1
ATOM 789 O O . ASN A 1 96 ? 7.518 -13.223 -6.197 1.00 96.00 96 ASN A O 1
ATOM 793 N N . ASN A 1 97 ? 7.404 -11.056 -6.762 1.00 97.00 97 ASN A N 1
ATOM 794 C CA . ASN A 1 97 ? 7.275 -10.588 -5.383 1.00 97.00 97 ASN A CA 1
ATOM 795 C C . ASN A 1 97 ? 5.910 -10.916 -4.771 1.00 97.00 97 ASN A C 1
ATOM 797 O O . ASN A 1 97 ? 5.846 -11.331 -3.615 1.00 97.00 97 ASN A O 1
ATOM 801 N N . LEU A 1 98 ? 4.823 -10.798 -5.537 1.00 97.00 98 LEU A N 1
ATOM 802 C CA . LEU A 1 98 ? 3.481 -11.158 -5.072 1.00 97.00 98 LEU A CA 1
ATOM 803 C C . LEU A 1 98 ? 3.385 -12.645 -4.710 1.00 97.00 98 LEU A C 1
ATOM 805 O O . LEU A 1 98 ? 2.742 -12.984 -3.717 1.00 97.00 98 LEU A O 1
ATOM 809 N N . LYS A 1 99 ? 4.090 -13.527 -5.432 1.00 94.88 99 LYS A N 1
ATOM 810 C CA . LYS A 1 99 ? 4.175 -14.964 -5.106 1.00 94.88 99 LYS A CA 1
ATOM 811 C C . LYS A 1 99 ? 4.815 -15.242 -3.741 1.00 94.88 99 LYS A C 1
ATOM 813 O O . LYS A 1 99 ? 4.629 -16.326 -3.199 1.00 94.88 99 LYS A O 1
ATOM 818 N N . LEU A 1 100 ? 5.549 -14.280 -3.177 1.00 94.25 100 LEU A N 1
ATOM 819 C CA . LEU A 1 100 ? 6.188 -14.373 -1.859 1.00 94.25 100 LEU A CA 1
ATOM 820 C C . LEU A 1 100 ? 5.349 -13.740 -0.732 1.00 94.25 100 LEU A C 1
ATOM 822 O O . LEU A 1 100 ? 5.792 -13.724 0.421 1.00 94.25 100 LEU A O 1
ATOM 826 N N . ILE A 1 101 ? 4.172 -13.187 -1.046 1.00 94.00 101 ILE A N 1
ATOM 827 C CA . ILE A 1 101 ? 3.281 -12.494 -0.108 1.00 94.00 101 ILE A CA 1
ATOM 828 C C . ILE A 1 101 ? 1.987 -13.310 0.041 1.00 94.00 101 ILE A C 1
ATOM 830 O O . ILE A 1 101 ? 1.040 -13.156 -0.723 1.00 94.00 101 ILE A O 1
ATOM 834 N N . PHE A 1 102 ? 1.933 -14.184 1.049 1.00 87.69 102 PHE A N 1
ATOM 835 C CA . PHE A 1 102 ? 0.828 -15.145 1.212 1.00 87.69 102 PHE A CA 1
ATOM 836 C C . PHE A 1 102 ? -0.358 -14.628 2.047 1.00 87.69 102 PHE A C 1
ATOM 838 O O . PHE A 1 102 ? -1.471 -15.125 1.910 1.00 87.69 102 PHE A O 1
ATOM 845 N N . ASP A 1 103 ? -0.148 -13.623 2.903 1.00 86.75 103 ASP A N 1
ATOM 846 C CA . ASP A 1 103 ? -1.149 -13.156 3.883 1.00 86.75 103 ASP A CA 1
ATOM 847 C C . ASP A 1 103 ? -2.105 -12.068 3.352 1.00 86.75 103 ASP A C 1
ATOM 849 O O . ASP A 1 103 ? -2.804 -11.394 4.134 1.00 86.75 103 ASP A O 1
ATOM 853 N N . TYR A 1 104 ? -2.111 -11.866 2.033 1.00 93.38 104 TYR A N 1
ATOM 854 C CA . TYR A 1 104 ? -2.831 -10.793 1.359 1.00 93.38 104 TYR A CA 1
ATOM 855 C C . TYR A 1 104 ? -3.579 -11.302 0.131 1.00 93.38 104 TYR A C 1
ATOM 857 O O . TYR A 1 104 ? -3.045 -12.035 -0.695 1.00 93.38 104 TYR A O 1
ATOM 865 N N . GLU A 1 105 ? -4.824 -10.853 -0.006 1.00 93.88 105 GLU A N 1
ATOM 866 C CA . GLU A 1 105 ? -5.564 -10.982 -1.255 1.00 93.88 105 GLU A CA 1
ATOM 867 C C . GLU A 1 105 ? -5.063 -9.914 -2.231 1.00 93.88 105 GLU A C 1
ATOM 869 O O . GLU A 1 105 ? -5.076 -8.722 -1.913 1.00 93.88 105 GLU A O 1
ATOM 874 N N . VAL A 1 106 ? -4.630 -10.333 -3.418 1.00 96.62 106 VAL A N 1
ATOM 875 C CA . VAL A 1 106 ? -4.160 -9.422 -4.467 1.00 96.62 106 VAL A CA 1
ATOM 876 C C . VAL A 1 106 ? -5.366 -8.940 -5.291 1.00 96.62 106 VAL A C 1
ATOM 878 O O . VAL A 1 106 ? -6.121 -9.779 -5.788 1.00 96.62 106 VAL A O 1
ATOM 881 N N . PRO A 1 107 ? -5.591 -7.617 -5.423 1.00 97.25 107 PRO A N 1
ATOM 882 C CA . PRO A 1 107 ? -6.673 -7.069 -6.242 1.00 97.25 107 PRO A CA 1
ATOM 883 C C . PRO A 1 107 ? -6.342 -7.161 -7.740 1.00 97.25 107 PRO A C 1
ATOM 885 O O . PRO A 1 107 ? -5.277 -7.645 -8.124 1.00 97.25 107 PRO A O 1
ATOM 888 N N . THR A 1 108 ? -7.211 -6.629 -8.602 1.00 97.88 108 THR A N 1
ATOM 889 C CA . THR A 1 108 ? -6.809 -6.320 -9.982 1.00 97.88 108 THR A CA 1
ATOM 890 C C . THR A 1 108 ? -5.576 -5.414 -9.959 1.00 97.88 108 THR A C 1
ATOM 892 O O . THR A 1 108 ? -5.556 -4.403 -9.252 1.00 97.88 108 THR A O 1
ATOM 895 N N . VAL A 1 109 ? -4.552 -5.756 -10.739 1.00 98.31 109 VAL A N 1
ATOM 896 C CA . VAL A 1 109 ? -3.317 -4.969 -10.835 1.00 98.31 109 VAL A CA 1
ATOM 897 C C . VAL A 1 109 ? -3.216 -4.344 -12.216 1.00 98.31 109 VAL A C 1
ATOM 899 O O . VAL A 1 109 ? -3.341 -5.030 -13.231 1.00 98.31 109 VAL A O 1
ATOM 902 N N . VAL A 1 110 ? -2.986 -3.034 -12.255 1.00 97.88 110 VAL A N 1
ATOM 903 C CA . VAL A 1 110 ? -2.862 -2.268 -13.496 1.00 97.88 110 VAL A CA 1
ATOM 904 C C . VAL A 1 110 ? -1.479 -1.622 -13.558 1.00 97.88 110 VAL A C 1
ATOM 906 O O . VAL A 1 110 ? -1.154 -0.745 -12.757 1.00 97.88 110 VAL A O 1
ATOM 909 N N . PHE A 1 111 ? -0.683 -2.039 -14.539 1.00 97.81 111 PHE A N 1
ATOM 910 C CA . PHE A 1 111 ? 0.652 -1.516 -14.812 1.00 97.81 111 PHE A CA 1
ATOM 911 C C . PHE A 1 111 ? 0.578 -0.328 -15.764 1.00 97.81 111 PHE A C 1
ATOM 913 O O . PHE A 1 111 ? -0.021 -0.402 -16.842 1.00 97.81 111 PHE A O 1
ATOM 920 N N . LEU A 1 112 ? 1.196 0.771 -15.353 1.00 95.81 112 LEU A N 1
ATOM 921 C CA . LEU A 1 112 ? 1.072 2.083 -15.964 1.00 95.81 112 LEU A CA 1
ATOM 922 C C . LEU A 1 112 ? 2.445 2.716 -16.158 1.00 95.81 112 LEU A C 1
ATOM 924 O O . LEU A 1 112 ? 3.374 2.457 -15.400 1.00 95.81 112 LEU A O 1
ATOM 928 N N . LYS A 1 113 ? 2.548 3.639 -17.110 1.00 94.94 113 LYS A N 1
ATOM 929 C CA . LYS A 1 113 ? 3.693 4.551 -17.171 1.00 94.94 113 LYS A CA 1
ATOM 930 C C . LYS A 1 113 ? 3.692 5.491 -15.974 1.00 94.94 113 LYS A C 1
ATOM 932 O O . LYS A 1 113 ? 2.626 5.987 -15.599 1.00 94.94 113 LYS A O 1
ATOM 937 N N . LYS A 1 114 ? 4.877 5.876 -15.496 1.00 92.50 114 LYS A N 1
ATOM 938 C CA . LYS A 1 114 ? 5.052 6.944 -14.496 1.00 92.50 114 LYS A CA 1
ATOM 939 C C . LYS A 1 114 ? 4.234 8.198 -14.795 1.00 92.50 114 LYS A C 1
ATOM 941 O O . LYS A 1 114 ? 3.564 8.735 -13.926 1.00 92.50 114 LYS A O 1
ATOM 946 N N . SER A 1 115 ? 4.178 8.636 -16.050 1.00 91.06 115 SER A N 1
ATOM 947 C CA . SER A 1 115 ? 3.407 9.832 -16.431 1.00 91.06 115 SER A CA 1
ATOM 948 C C . SER A 1 115 ? 1.895 9.737 -16.168 1.00 91.06 115 SER A C 1
ATOM 950 O O . SER A 1 115 ? 1.188 10.737 -16.290 1.00 91.06 115 SER A O 1
ATOM 952 N N . LYS A 1 116 ? 1.371 8.551 -15.838 1.00 91.75 116 LYS A N 1
ATOM 953 C CA . LYS A 1 116 ? -0.038 8.303 -15.505 1.00 91.75 116 LYS A CA 1
ATOM 954 C C . LYS A 1 116 ? -0.273 7.983 -14.031 1.00 91.75 116 LYS A C 1
ATOM 956 O O . LYS A 1 116 ? -1.431 7.862 -13.639 1.00 91.75 116 LYS A O 1
ATOM 961 N N . LEU A 1 117 ? 0.783 7.878 -13.226 1.00 88.56 117 LEU A N 1
ATOM 962 C CA . LEU A 1 117 ? 0.707 7.610 -11.797 1.00 88.56 117 LEU A CA 1
ATOM 963 C C . LEU A 1 117 ? 1.697 8.512 -11.065 1.00 88.56 117 LEU A C 1
ATOM 965 O O . LEU A 1 117 ? 2.905 8.387 -11.216 1.00 88.56 117 LEU A O 1
ATOM 969 N N . SER A 1 118 ? 1.199 9.407 -10.219 1.00 81.81 118 SER A N 1
ATOM 970 C CA . SER A 1 118 ? 2.068 10.324 -9.481 1.00 81.81 118 SER A CA 1
ATOM 971 C C . SER A 1 118 ? 3.029 9.613 -8.513 1.00 81.81 118 SER A C 1
ATOM 973 O O . SER A 1 118 ? 4.039 10.195 -8.140 1.00 81.81 118 SER A O 1
ATOM 975 N N . GLY A 1 119 ? 2.790 8.337 -8.185 1.00 86.38 119 GLY A N 1
ATOM 976 C CA . GLY A 1 119 ? 3.674 7.475 -7.392 1.00 86.38 119 GLY A CA 1
ATOM 977 C C . GLY A 1 119 ? 4.260 6.280 -8.094 1.00 86.38 119 GLY A C 1
ATOM 978 O O . GLY A 1 119 ? 4.128 6.122 -9.301 1.00 86.38 119 GLY A O 1
ATOM 979 N N . TRP A 1 120 ? 4.903 5.436 -7.295 1.00 92.50 120 TRP A N 1
ATOM 980 C CA . TRP A 1 120 ? 5.435 4.154 -7.746 1.00 92.50 120 TRP A CA 1
ATOM 981 C C . TRP A 1 120 ? 4.374 3.060 -7.696 1.00 92.50 120 TRP A C 1
ATOM 983 O O . TRP A 1 120 ? 4.301 2.230 -8.595 1.00 92.50 120 TRP A O 1
ATOM 993 N N . ALA A 1 121 ? 3.509 3.103 -6.687 1.00 96.00 121 ALA A N 1
ATOM 994 C CA . ALA A 1 121 ? 2.335 2.260 -6.574 1.00 96.00 121 ALA A CA 1
ATOM 995 C C . ALA A 1 121 ? 1.212 3.014 -5.843 1.00 96.00 121 ALA A C 1
ATOM 997 O O . ALA A 1 121 ? 1.438 4.087 -5.273 1.00 96.00 121 ALA A O 1
ATOM 998 N N . GLY A 1 122 ? -0.011 2.494 -5.926 1.00 94.88 122 GLY A N 1
ATOM 999 C CA . GLY A 1 122 ? -1.150 3.038 -5.194 1.00 94.88 122 GLY A CA 1
ATOM 1000 C C . GLY A 1 122 ? -2.391 2.157 -5.276 1.00 94.88 122 GLY A C 1
ATOM 1001 O O . GLY A 1 122 ? -2.875 1.848 -6.368 1.00 94.88 122 GLY A O 1
ATOM 1002 N N . TYR A 1 123 ? -2.948 1.792 -4.124 1.00 96.31 123 TYR A N 1
ATOM 1003 C CA . TYR A 1 123 ? -4.203 1.050 -4.037 1.00 96.31 123 TYR A CA 1
ATOM 1004 C C . TYR A 1 123 ? -5.448 1.958 -3.991 1.00 96.31 123 TYR A C 1
ATOM 1006 O O . TYR A 1 123 ? -5.553 2.912 -3.218 1.00 96.31 123 TYR A O 1
ATOM 1014 N N . SER A 1 124 ? -6.461 1.614 -4.790 1.00 93.88 124 SER A N 1
ATOM 1015 C CA . SER A 1 124 ? -7.766 2.275 -4.834 1.00 93.88 124 SER A CA 1
ATOM 1016 C C . SER A 1 124 ? -8.861 1.378 -4.258 1.00 93.88 124 SER A C 1
ATOM 1018 O O . SER A 1 124 ? -9.416 0.535 -4.958 1.00 93.88 124 SER A O 1
ATOM 1020 N N . TYR A 1 125 ? -9.269 1.615 -3.007 1.00 92.12 125 TYR A N 1
ATOM 1021 C CA . TYR A 1 125 ? -10.295 0.786 -2.348 1.00 92.12 125 TYR A CA 1
ATOM 1022 C C . TYR A 1 125 ? -11.686 0.838 -2.996 1.00 92.12 125 TYR A C 1
ATOM 1024 O O . TYR A 1 125 ? -12.497 -0.065 -2.783 1.00 92.12 125 TYR A O 1
ATOM 1032 N N . LYS A 1 126 ? -11.981 1.914 -3.739 1.00 90.75 126 LYS A N 1
ATOM 1033 C CA . LYS A 1 126 ? -13.265 2.108 -4.429 1.00 90.75 126 LYS A CA 1
ATOM 1034 C C . LYS A 1 126 ? -13.378 1.244 -5.678 1.00 90.75 126 LYS A C 1
ATOM 1036 O O . LYS A 1 126 ? -14.470 0.786 -5.989 1.00 90.75 126 LYS A O 1
ATOM 1041 N N . GLN A 1 127 ? -12.264 1.069 -6.387 1.00 92.38 127 GLN A N 1
ATOM 1042 C CA . GLN A 1 127 ? -12.197 0.253 -7.598 1.00 92.38 127 GLN A CA 1
ATOM 1043 C C . GLN A 1 127 ? -11.689 -1.163 -7.309 1.00 92.38 127 GLN A C 1
ATOM 1045 O O . GLN A 1 127 ? -11.858 -2.030 -8.153 1.00 92.38 127 GLN A O 1
ATOM 1050 N N . ASP A 1 128 ? -11.103 -1.382 -6.127 1.00 95.25 128 ASP A N 1
ATOM 1051 C CA . ASP A 1 128 ? -10.352 -2.587 -5.770 1.00 95.25 128 ASP A CA 1
ATOM 1052 C C . ASP A 1 128 ? -9.232 -2.866 -6.785 1.00 95.25 128 ASP A C 1
ATOM 1054 O O . ASP A 1 128 ? -9.164 -3.928 -7.397 1.00 95.25 128 ASP A O 1
ATOM 1058 N N . ILE A 1 129 ? -8.388 -1.849 -7.007 1.00 96.81 129 ILE A N 1
ATOM 1059 C CA . ILE A 1 129 ? -7.292 -1.884 -7.984 1.00 96.81 129 ILE A CA 1
ATOM 1060 C C . ILE A 1 129 ? -5.991 -1.431 -7.336 1.00 96.81 129 ILE A C 1
ATOM 1062 O O . ILE A 1 129 ? -5.962 -0.395 -6.671 1.00 96.81 129 ILE A O 1
ATOM 1066 N N . LEU A 1 130 ? -4.916 -2.171 -7.590 1.00 97.88 130 LEU A N 1
ATOM 1067 C CA . LEU A 1 130 ? -3.543 -1.758 -7.335 1.00 97.88 130 LEU A CA 1
ATOM 1068 C C . LEU A 1 130 ? -2.924 -1.212 -8.627 1.00 97.88 130 LEU A C 1
ATOM 1070 O O . LEU A 1 130 ? -2.750 -1.941 -9.601 1.00 97.88 130 LEU A O 1
ATOM 1074 N N . PHE A 1 131 ? -2.593 0.074 -8.639 1.00 97.88 131 PHE A N 1
ATOM 1075 C CA . PHE A 1 131 ? -1.864 0.700 -9.738 1.00 97.88 131 PHE A CA 1
ATOM 1076 C C . PHE A 1 131 ? -0.363 0.632 -9.472 1.00 97.88 131 PHE A C 1
ATOM 1078 O O . PHE A 1 131 ? 0.064 0.909 -8.353 1.00 97.88 131 PHE A O 1
ATOM 1085 N N . ILE A 1 132 ? 0.429 0.292 -10.490 1.00 97.81 132 ILE A N 1
ATOM 1086 C CA . ILE A 1 132 ? 1.887 0.149 -10.384 1.00 97.81 132 ILE A CA 1
ATOM 1087 C C . ILE A 1 132 ? 2.565 0.877 -11.546 1.00 97.81 132 ILE A C 1
ATOM 1089 O O . ILE A 1 132 ? 2.193 0.694 -12.703 1.00 97.81 132 ILE A O 1
ATOM 1093 N N . SER A 1 133 ? 3.558 1.701 -11.225 1.00 97.12 133 SER A N 1
ATOM 1094 C CA . SER A 1 133 ? 4.393 2.446 -12.168 1.00 97.12 133 SER A CA 1
ATOM 1095 C C . SER A 1 133 ? 5.479 1.564 -12.779 1.00 97.12 133 SER A C 1
ATOM 1097 O O . SER A 1 133 ? 6.118 0.770 -12.087 1.00 97.12 133 SER A O 1
ATOM 1099 N N . ASP A 1 134 ? 5.773 1.796 -14.054 1.00 96.88 134 ASP A N 1
ATOM 1100 C CA . ASP A 1 134 ? 6.894 1.208 -14.789 1.00 96.88 134 ASP A CA 1
ATOM 1101 C C . ASP A 1 134 ? 8.286 1.649 -14.285 1.00 96.88 134 ASP A C 1
ATOM 1103 O O . ASP A 1 134 ? 9.321 1.155 -14.739 1.00 96.88 134 ASP A O 1
ATOM 1107 N N . GLU A 1 135 ? 8.347 2.550 -13.301 1.00 96.25 135 GLU A N 1
ATOM 1108 C CA . GLU A 1 135 ? 9.569 2.837 -12.540 1.00 96.25 135 GLU A CA 1
ATOM 1109 C C . GLU A 1 135 ? 10.043 1.639 -11.705 1.00 96.25 135 GLU A C 1
ATOM 1111 O O . GLU A 1 135 ? 11.243 1.494 -11.478 1.00 96.25 135 GLU A O 1
ATOM 1116 N N . LEU A 1 136 ? 9.141 0.730 -11.326 1.00 96.31 136 LEU A N 1
ATOM 1117 C CA . LEU A 1 136 ? 9.440 -0.479 -10.548 1.00 96.31 136 LEU A CA 1
ATOM 1118 C C . LEU A 1 136 ? 9.819 -1.674 -11.448 1.00 96.31 136 LEU A C 1
ATOM 1120 O O . LEU A 1 136 ? 9.401 -2.805 -11.219 1.00 96.31 136 LEU A O 1
ATOM 1124 N N . HIS A 1 137 ? 10.549 -1.424 -12.538 1.00 96.31 137 HIS A N 1
ATOM 1125 C CA . HIS A 1 137 ? 10.912 -2.433 -13.545 1.00 96.31 137 HIS A CA 1
ATOM 1126 C C . HIS A 1 137 ? 12.052 -3.375 -13.131 1.00 96.31 137 HIS A C 1
ATOM 1128 O O . HIS A 1 137 ? 12.315 -4.344 -13.839 1.00 96.31 137 HIS A O 1
ATOM 1134 N N . SER A 1 138 ? 12.728 -3.131 -12.006 1.00 96.50 138 SER A N 1
ATOM 1135 C CA . SER A 1 138 ? 13.687 -4.068 -11.418 1.00 96.50 138 SER A CA 1
ATOM 1136 C C . SER A 1 138 ? 13.784 -3.901 -9.898 1.00 96.50 138 SER A C 1
ATOM 1138 O O . SER A 1 138 ? 13.381 -2.883 -9.339 1.00 96.50 138 SER A O 1
ATOM 1140 N N . GLU A 1 139 ? 14.359 -4.894 -9.214 1.00 95.00 139 GLU A N 1
ATOM 1141 C CA . GLU A 1 139 ? 14.680 -4.785 -7.780 1.00 95.00 139 GLU A CA 1
ATOM 1142 C C . GLU A 1 139 ? 15.643 -3.627 -7.498 1.00 95.00 139 GLU A C 1
ATOM 1144 O O . GLU A 1 139 ? 15.526 -2.924 -6.497 1.00 95.00 139 GLU A O 1
ATOM 1149 N N . GLU A 1 140 ? 16.605 -3.415 -8.397 1.00 95.81 140 GLU A N 1
ATOM 1150 C CA . GLU A 1 140 ? 17.559 -2.316 -8.298 1.00 95.81 140 GLU A CA 1
ATOM 1151 C C . GLU A 1 140 ? 16.868 -0.963 -8.475 1.00 95.81 140 GLU A C 1
ATOM 1153 O O . GLU A 1 140 ? 17.133 -0.043 -7.705 1.00 95.81 140 GLU A O 1
ATOM 1158 N N . SER A 1 141 ? 15.937 -0.838 -9.431 1.00 93.69 141 SER A N 1
ATOM 1159 C CA . SER A 1 141 ? 15.197 0.409 -9.619 1.00 93.69 141 SER A CA 1
ATOM 1160 C C . SER A 1 141 ? 14.353 0.736 -8.387 1.00 93.69 141 SER A C 1
ATOM 1162 O O . SER A 1 141 ? 14.379 1.874 -7.929 1.00 93.69 141 SER A O 1
ATOM 1164 N N . ALA A 1 142 ? 13.689 -0.259 -7.790 1.00 92.81 142 ALA A N 1
ATOM 1165 C CA . ALA A 1 142 ? 12.948 -0.085 -6.542 1.00 92.81 142 ALA A CA 1
ATOM 1166 C C . ALA A 1 142 ? 13.858 0.362 -5.384 1.00 92.81 142 ALA A C 1
ATOM 1168 O O . ALA A 1 142 ? 13.535 1.323 -4.691 1.00 92.81 142 ALA A O 1
ATOM 1169 N N . LYS A 1 143 ? 15.023 -0.272 -5.206 1.00 93.94 143 LYS A N 1
ATOM 1170 C CA . LYS A 1 143 ? 15.994 0.125 -4.170 1.00 93.94 143 LYS A CA 1
ATOM 1171 C C . LYS A 1 143 ? 16.529 1.535 -4.382 1.00 93.94 143 LYS A C 1
ATOM 1173 O O . LYS A 1 143 ? 16.607 2.296 -3.425 1.00 93.94 143 LYS A O 1
ATOM 1178 N N . ASN A 1 144 ? 16.845 1.900 -5.625 1.00 93.25 144 ASN A N 1
ATOM 1179 C CA . ASN A 1 144 ? 17.341 3.232 -5.967 1.00 93.25 144 ASN A CA 1
ATOM 1180 C C . ASN A 1 144 ? 16.320 4.329 -5.635 1.00 93.25 144 ASN A C 1
ATOM 1182 O O . ASN A 1 144 ? 16.696 5.406 -5.180 1.00 93.25 144 ASN A O 1
ATOM 1186 N N . LEU A 1 145 ? 15.028 4.043 -5.810 1.00 91.00 1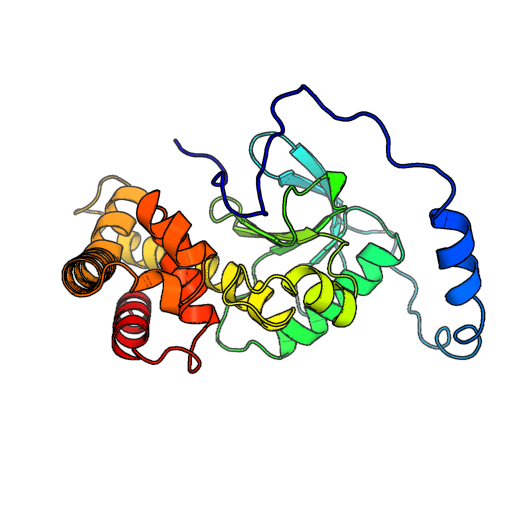45 LEU A N 1
ATOM 1187 C CA . LEU A 1 145 ? 13.948 4.951 -5.427 1.00 91.00 145 LEU A CA 1
ATOM 1188 C C . LEU A 1 145 ? 13.826 5.135 -3.903 1.00 91.00 145 LEU A C 1
ATOM 1190 O O . LEU A 1 145 ? 13.361 6.183 -3.463 1.00 91.00 145 LEU A O 1
ATOM 1194 N N . LEU A 1 146 ? 14.261 4.151 -3.112 1.00 92.31 146 LEU A N 1
ATOM 1195 C CA . LEU A 1 146 ? 14.150 4.118 -1.647 1.00 92.31 146 LEU A CA 1
ATOM 1196 C C . LEU A 1 146 ? 15.421 4.589 -0.910 1.00 92.31 146 LEU A C 1
ATOM 1198 O O . LEU A 1 146 ? 15.467 4.545 0.317 1.00 92.31 146 LEU A O 1
ATOM 1202 N N . LEU A 1 147 ? 16.457 5.047 -1.626 1.00 90.56 147 LEU A N 1
ATOM 1203 C CA . LEU A 1 147 ? 17.772 5.375 -1.043 1.00 90.56 147 LEU A CA 1
ATOM 1204 C C . LEU A 1 147 ? 17.756 6.495 0.001 1.00 90.56 147 LEU A C 1
ATOM 1206 O O . LEU A 1 147 ? 18.666 6.569 0.827 1.00 90.56 147 LEU A O 1
ATOM 1210 N N . ASP A 1 148 ? 16.757 7.375 -0.033 1.00 88.56 148 ASP A N 1
ATOM 1211 C CA . ASP A 1 148 ? 16.639 8.467 0.933 1.00 88.56 148 ASP A CA 1
ATOM 1212 C C . ASP A 1 148 ? 16.104 8.017 2.300 1.00 88.56 148 ASP A C 1
ATOM 1214 O O . ASP A 1 148 ? 16.094 8.817 3.232 1.00 88.56 148 ASP A O 1
ATOM 1218 N N . ASN A 1 149 ? 15.713 6.743 2.444 1.00 88.88 149 ASN A N 1
ATOM 1219 C CA . ASN A 1 149 ? 15.136 6.167 3.664 1.00 88.88 149 ASN A CA 1
ATOM 1220 C C . ASN A 1 149 ? 13.914 6.947 4.185 1.00 88.88 149 ASN A C 1
ATOM 1222 O O . ASN A 1 149 ? 13.605 6.914 5.376 1.00 88.88 149 ASN A O 1
ATOM 1226 N N . TYR A 1 150 ? 13.206 7.647 3.293 1.00 93.62 150 TYR A N 1
ATOM 1227 C CA . TYR A 1 150 ? 12.013 8.415 3.645 1.00 93.62 150 TYR A CA 1
ATOM 1228 C C . TYR A 1 150 ? 10.852 7.510 4.091 1.00 93.62 150 TYR A C 1
ATOM 1230 O O . TYR A 1 150 ? 10.044 7.886 4.943 1.00 93.62 150 TYR A O 1
ATOM 1238 N N . PHE A 1 151 ? 10.780 6.307 3.518 1.00 95.00 151 PHE A N 1
ATOM 1239 C CA . PHE A 1 151 ? 9.760 5.293 3.781 1.00 95.00 151 PHE A CA 1
ATOM 1240 C C . PHE A 1 151 ? 10.297 4.162 4.661 1.00 95.00 151 PHE A C 1
ATOM 1242 O O . PHE A 1 151 ? 11.489 3.872 4.670 1.00 95.00 151 PHE A O 1
ATOM 1249 N N . ALA A 1 152 ? 9.390 3.445 5.322 1.00 95.06 152 ALA A N 1
ATOM 1250 C CA . ALA A 1 152 ? 9.692 2.195 6.016 1.00 95.06 152 ALA A CA 1
ATOM 1251 C C . ALA A 1 152 ? 10.059 1.048 5.056 1.00 95.06 152 ALA A C 1
ATOM 1253 O O . ALA A 1 152 ? 10.622 0.035 5.485 1.00 95.06 152 ALA A O 1
ATOM 1254 N N . SER A 1 153 ? 9.689 1.178 3.779 1.00 95.06 153 SER A N 1
ATOM 1255 C CA . SER A 1 153 ? 9.988 0.203 2.729 1.00 95.06 153 SER A CA 1
ATOM 1256 C C . SER A 1 153 ? 11.468 0.214 2.365 1.00 95.06 153 SER A C 1
ATOM 1258 O O . SER A 1 153 ? 12.028 1.284 2.142 1.00 95.06 153 SER A O 1
ATOM 1260 N N . VAL A 1 154 ? 12.084 -0.965 2.229 1.00 94.19 154 VAL A N 1
ATOM 1261 C CA . VAL A 1 154 ? 13.497 -1.082 1.804 1.00 94.19 154 VAL A CA 1
ATOM 1262 C C . VAL A 1 154 ? 13.687 -1.789 0.458 1.00 94.19 154 VAL A C 1
ATOM 1264 O O . VAL A 1 154 ? 14.783 -1.778 -0.103 1.00 94.19 154 VAL A O 1
ATOM 1267 N N . ASP A 1 155 ? 12.633 -2.406 -0.074 1.00 95.12 155 ASP A N 1
ATOM 1268 C CA . ASP A 1 155 ? 12.633 -3.096 -1.363 1.00 95.12 155 ASP A CA 1
ATOM 1269 C C . ASP A 1 155 ? 11.240 -3.079 -2.024 1.00 95.12 155 ASP A C 1
ATOM 1271 O O . ASP A 1 155 ? 10.280 -2.499 -1.505 1.00 95.12 155 ASP A O 1
ATOM 1275 N N . LEU A 1 156 ? 11.125 -3.701 -3.203 1.00 95.88 156 LEU A N 1
ATOM 1276 C CA . LEU A 1 156 ? 9.860 -3.783 -3.932 1.00 95.88 156 LEU A CA 1
ATOM 1277 C C . LEU A 1 156 ? 8.792 -4.575 -3.168 1.00 95.88 156 LEU A C 1
ATOM 1279 O O . LEU A 1 156 ? 7.610 -4.227 -3.223 1.00 95.88 156 LEU A O 1
ATOM 1283 N N . LYS A 1 157 ? 9.187 -5.640 -2.466 1.00 96.50 157 LYS A N 1
ATOM 1284 C CA . LYS A 1 157 ? 8.259 -6.454 -1.681 1.00 96.50 157 LYS A CA 1
ATOM 1285 C C . LYS A 1 157 ? 7.578 -5.604 -0.614 1.00 96.50 157 LYS A C 1
ATOM 1287 O O . LYS A 1 157 ? 6.361 -5.695 -0.462 1.00 96.50 157 LYS A O 1
ATOM 1292 N N . ASP A 1 158 ? 8.337 -4.763 0.075 1.00 96.75 158 ASP A N 1
ATOM 1293 C CA . ASP A 1 158 ? 7.817 -3.856 1.091 1.00 96.75 158 ASP A CA 1
ATOM 1294 C C . ASP A 1 158 ? 6.858 -2.810 0.502 1.00 96.75 158 ASP A C 1
ATOM 1296 O O . ASP A 1 158 ? 5.788 -2.589 1.071 1.00 96.75 158 ASP A O 1
ATOM 1300 N N . ILE A 1 159 ? 7.157 -2.256 -0.682 1.00 96.94 159 ILE A N 1
ATOM 1301 C CA . ILE A 1 159 ? 6.223 -1.369 -1.406 1.00 96.94 159 ILE A CA 1
ATOM 1302 C C . ILE A 1 159 ? 4.890 -2.089 -1.662 1.00 96.94 159 ILE A C 1
ATOM 1304 O O . ILE A 1 159 ? 3.814 -1.531 -1.444 1.00 96.94 159 ILE A O 1
ATOM 1308 N N . LEU A 1 160 ? 4.934 -3.348 -2.106 1.00 97.94 160 LEU A N 1
ATOM 1309 C CA . LEU A 1 160 ? 3.719 -4.130 -2.344 1.00 97.94 160 LEU A CA 1
ATOM 1310 C C . LEU A 1 160 ? 2.979 -4.444 -1.038 1.00 97.94 160 LEU A C 1
ATOM 1312 O O . LEU A 1 160 ? 1.752 -4.361 -1.006 1.00 97.94 160 LEU A O 1
ATOM 1316 N N . ILE A 1 161 ? 3.690 -4.765 0.048 1.00 97.44 161 ILE A N 1
ATOM 1317 C CA . ILE A 1 161 ? 3.093 -4.986 1.375 1.00 97.44 161 ILE A CA 1
ATOM 1318 C C . ILE A 1 161 ? 2.394 -3.721 1.878 1.00 97.44 161 ILE A C 1
ATOM 1320 O O . ILE A 1 161 ? 1.294 -3.830 2.427 1.00 97.44 161 ILE A O 1
ATOM 1324 N N . HIS A 1 162 ? 2.976 -2.539 1.666 1.00 97.44 162 HIS A N 1
ATOM 1325 C CA . HIS A 1 162 ? 2.363 -1.257 2.022 1.00 97.44 162 HIS A CA 1
ATOM 1326 C C . HIS A 1 162 ? 0.998 -1.092 1.350 1.00 97.44 162 HIS A C 1
ATOM 1328 O O . HIS A 1 162 ? -0.029 -0.924 2.012 1.00 97.44 162 HIS A O 1
ATOM 1334 N N . GLU A 1 163 ? 0.956 -1.246 0.027 1.00 97.69 163 GLU A N 1
ATOM 1335 C CA . GLU A 1 163 ? -0.279 -1.076 -0.739 1.00 97.69 163 GLU A CA 1
ATOM 1336 C C . GLU A 1 163 ? -1.312 -2.180 -0.467 1.00 97.69 163 GLU A C 1
ATOM 1338 O O . GLU A 1 163 ? -2.513 -1.919 -0.334 1.00 97.69 163 GLU A O 1
ATOM 1343 N N . LEU A 1 164 ? -0.870 -3.429 -0.314 1.00 97.75 164 LEU A N 1
ATOM 1344 C CA . LEU A 1 164 ? -1.750 -4.537 0.061 1.00 97.75 164 LEU A CA 1
ATOM 1345 C C . LEU A 1 164 ? -2.269 -4.390 1.500 1.00 97.75 16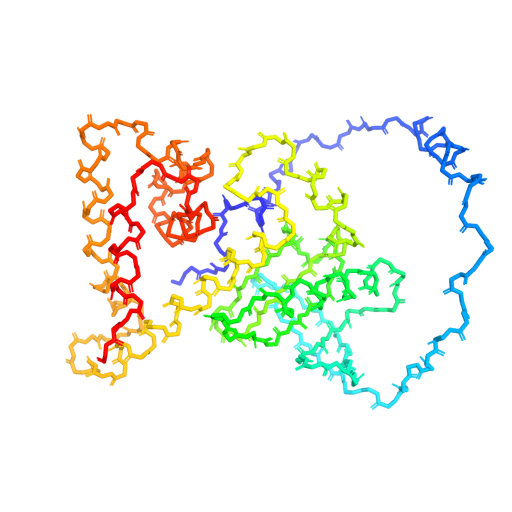4 LEU A C 1
ATOM 1347 O O . LEU A 1 164 ? -3.375 -4.843 1.814 1.00 97.75 164 LEU A O 1
ATOM 1351 N N . THR A 1 165 ? -1.534 -3.698 2.373 1.00 96.94 165 THR A N 1
ATOM 1352 C CA . THR A 1 165 ? -2.005 -3.326 3.711 1.00 96.94 165 THR A CA 1
ATOM 1353 C C . THR A 1 165 ? -3.163 -2.348 3.641 1.00 96.94 165 THR A C 1
ATOM 1355 O O . THR A 1 165 ? -4.157 -2.568 4.337 1.00 96.94 165 THR A O 1
ATOM 1358 N N . HIS A 1 166 ? -3.136 -1.369 2.734 1.00 96.50 166 HIS A N 1
ATOM 1359 C CA . HIS A 1 166 ? -4.306 -0.524 2.478 1.00 96.50 166 HIS A CA 1
ATOM 1360 C C . HIS A 1 166 ? -5.523 -1.348 2.061 1.00 96.50 166 HIS A C 1
ATOM 1362 O O . HIS A 1 166 ? -6.616 -1.148 2.600 1.00 96.50 166 HIS A O 1
ATOM 1368 N N . LYS A 1 167 ? -5.350 -2.323 1.163 1.00 95.94 167 LYS A N 1
ATOM 1369 C CA . LYS A 1 167 ? -6.437 -3.234 0.778 1.00 95.94 167 LYS A CA 1
ATOM 1370 C C . LYS A 1 1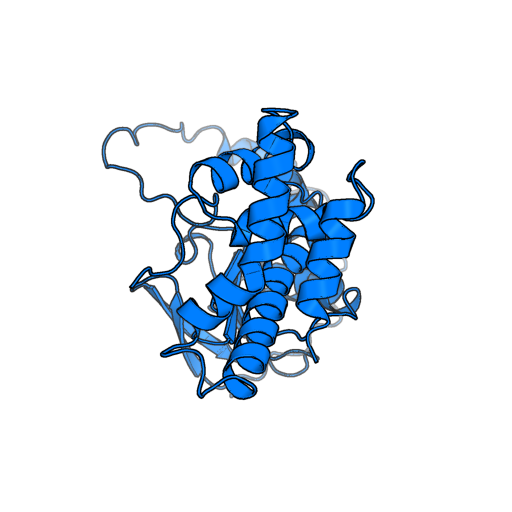67 ? -7.001 -3.996 1.963 1.00 95.94 167 LYS A C 1
ATOM 1372 O O . LYS A 1 167 ? -8.196 -3.889 2.242 1.00 95.94 167 LYS A O 1
ATOM 1377 N N . LYS A 1 168 ? -6.145 -4.711 2.691 1.00 95.75 168 LYS A N 1
ATOM 1378 C CA . LYS A 1 168 ? -6.539 -5.503 3.862 1.00 95.75 168 LYS A CA 1
ATOM 1379 C C . LYS A 1 168 ? -7.268 -4.654 4.898 1.00 95.75 168 LYS A C 1
ATOM 1381 O O . LYS A 1 168 ? -8.280 -5.080 5.457 1.00 95.75 168 LYS A O 1
ATOM 1386 N N . HIS A 1 169 ? -6.795 -3.432 5.109 1.00 95.44 169 HIS A N 1
ATOM 1387 C CA . HIS A 1 169 ? -7.398 -2.479 6.023 1.00 95.44 169 HIS A CA 1
ATOM 1388 C C . HIS A 1 169 ? -8.818 -2.086 5.588 1.00 95.44 169 HIS A C 1
ATOM 1390 O O . HIS A 1 169 ? -9.761 -2.164 6.380 1.00 95.44 169 HIS A O 1
ATOM 1396 N N . TRP A 1 170 ? -9.004 -1.720 4.318 1.00 95.75 170 TRP A N 1
ATOM 1397 C CA . TRP A 1 170 ? -10.320 -1.373 3.781 1.00 95.75 170 TRP A CA 1
ATOM 1398 C C . TRP A 1 170 ? -11.273 -2.564 3.715 1.00 95.75 170 TRP A C 1
ATOM 1400 O O . TRP A 1 170 ? -12.460 -2.405 3.996 1.00 95.75 170 TRP A O 1
ATOM 1410 N N . ASP A 1 171 ? -10.787 -3.760 3.401 1.00 95.06 171 ASP A N 1
ATOM 1411 C CA . ASP A 1 171 ? -11.618 -4.964 3.377 1.00 95.06 171 ASP A CA 1
ATOM 1412 C C . ASP A 1 171 ? -12.057 -5.376 4.786 1.00 95.06 171 ASP A C 1
ATOM 1414 O O . ASP A 1 171 ? -13.209 -5.772 4.987 1.00 95.06 171 ASP A O 1
ATOM 1418 N N . THR A 1 172 ? -11.198 -5.172 5.787 1.00 95.06 172 THR A N 1
ATOM 1419 C CA . THR A 1 172 ? -11.575 -5.297 7.202 1.00 95.06 172 THR A CA 1
ATOM 1420 C C . THR A 1 172 ? -12.649 -4.273 7.565 1.00 95.06 172 THR A C 1
ATOM 1422 O O . THR A 1 172 ? -13.681 -4.649 8.117 1.00 95.06 172 THR A O 1
ATOM 1425 N N . ALA A 1 173 ? -12.491 -3.005 7.171 1.00 95.06 173 ALA A N 1
ATOM 1426 C CA . ALA A 1 173 ? -13.502 -1.974 7.413 1.00 95.06 173 ALA A CA 1
ATOM 1427 C C . ALA A 1 173 ? -14.851 -2.303 6.743 1.00 95.06 173 ALA A C 1
ATOM 1429 O O . ALA A 1 173 ? -15.910 -2.091 7.337 1.00 95.06 173 ALA A O 1
ATOM 1430 N N . LYS A 1 174 ? -14.840 -2.873 5.528 1.00 94.81 174 LYS A N 1
ATOM 1431 C CA . LYS A 1 174 ? -16.057 -3.333 4.832 1.00 94.81 174 LYS A CA 1
ATOM 1432 C C . LYS A 1 174 ? -16.751 -4.454 5.611 1.00 94.81 174 LYS A C 1
ATOM 1434 O O . LYS A 1 174 ? -17.975 -4.416 5.763 1.00 94.81 174 LYS A O 1
ATOM 1439 N N . LYS A 1 175 ? -15.993 -5.429 6.130 1.00 94.38 175 LYS A N 1
ATOM 1440 C CA . LYS A 1 175 ? -16.515 -6.512 6.989 1.00 94.38 175 LYS A CA 1
ATOM 1441 C C . LYS A 1 175 ? -17.085 -5.949 8.297 1.00 94.38 175 LYS A C 1
ATOM 1443 O O . LYS A 1 175 ? -18.238 -6.235 8.625 1.00 94.38 175 LYS A O 1
ATOM 1448 N N . PHE A 1 176 ? -16.336 -5.063 8.956 1.00 94.69 176 PHE A N 1
ATOM 1449 C CA . PHE A 1 176 ? -16.746 -4.316 10.148 1.00 94.69 176 PHE A CA 1
ATOM 1450 C C . PHE A 1 176 ? -18.081 -3.601 9.952 1.00 94.69 176 PHE A C 1
ATOM 1452 O O . PHE A 1 176 ? -19.035 -3.813 10.705 1.00 94.69 176 PHE A O 1
ATOM 1459 N N . TYR A 1 177 ? -18.189 -2.812 8.886 1.00 95.00 177 TYR A N 1
ATOM 1460 C CA . TYR A 1 177 ? -19.409 -2.094 8.553 1.00 95.00 177 TYR A CA 1
ATOM 1461 C C . TYR A 1 177 ? -20.583 -3.042 8.287 1.00 95.00 177 TYR A C 1
ATOM 1463 O O . TYR A 1 177 ? -21.671 -2.840 8.825 1.00 95.00 177 TYR A O 1
ATOM 1471 N N . LYS A 1 178 ? -20.374 -4.109 7.503 1.00 94.19 178 LYS A N 1
ATOM 1472 C CA . LYS A 1 178 ? -21.430 -5.073 7.148 1.00 94.19 178 LYS A CA 1
ATOM 1473 C C . LYS A 1 178 ? -22.066 -5.723 8.380 1.00 94.19 178 LYS A C 1
ATOM 1475 O O . LYS A 1 178 ? -23.285 -5.891 8.407 1.00 94.19 178 LYS A O 1
ATOM 1480 N N . ASN A 1 179 ? -21.263 -6.050 9.382 1.00 93.12 179 ASN A N 1
ATOM 1481 C CA . ASN A 1 179 ? -21.723 -6.682 10.617 1.00 93.12 179 ASN A CA 1
ATOM 1482 C C . ASN A 1 179 ? -22.270 -5.663 11.644 1.00 93.12 179 ASN A C 1
ATOM 1484 O O . ASN A 1 179 ? -22.982 -6.048 12.566 1.00 93.12 179 ASN A O 1
ATOM 1488 N N . ASN A 1 180 ? -22.013 -4.362 11.459 1.00 92.25 180 ASN A N 1
ATOM 1489 C CA . ASN A 1 180 ? -22.485 -3.277 12.329 1.00 92.25 180 ASN A CA 1
ATOM 1490 C C . ASN A 1 180 ? -23.371 -2.255 11.593 1.00 92.25 180 ASN A C 1
ATOM 1492 O O . ASN A 1 180 ? -23.445 -1.096 11.998 1.00 92.25 180 ASN A O 1
ATOM 1496 N N . LYS A 1 181 ? -24.074 -2.658 10.524 1.00 88.69 181 LYS A N 1
ATOM 1497 C CA . LYS A 1 181 ? -24.842 -1.742 9.651 1.00 88.69 181 LYS A CA 1
ATOM 1498 C C . LYS A 1 181 ? -25.832 -0.829 10.377 1.00 88.69 181 LYS A C 1
ATOM 1500 O O . LYS A 1 181 ? -26.135 0.243 9.878 1.00 88.69 181 LYS A O 1
ATOM 1505 N N . LYS A 1 182 ? -26.363 -1.251 11.529 1.00 93.12 182 LYS A N 1
ATOM 1506 C CA . LYS A 1 182 ? -27.309 -0.450 12.326 1.00 93.12 182 LYS A CA 1
ATOM 1507 C C . LYS A 1 182 ? -26.635 0.647 13.158 1.00 93.12 182 LYS A C 1
ATOM 1509 O O . LYS A 1 182 ? -27.326 1.525 13.655 1.00 93.12 182 LYS A O 1
ATOM 1514 N N . ARG A 1 183 ? -25.318 0.559 13.361 1.00 93.44 183 ARG A N 1
ATOM 1515 C CA . ARG A 1 183 ? -24.544 1.449 14.235 1.00 93.44 183 ARG A CA 1
ATOM 1516 C C . ARG A 1 183 ? -23.883 2.602 13.480 1.00 93.44 183 ARG A C 1
ATOM 1518 O O . ARG A 1 183 ? -23.622 3.626 14.094 1.00 93.44 183 ARG A O 1
ATOM 1525 N N . TYR A 1 184 ? -23.610 2.430 12.189 1.00 95.12 184 TYR A N 1
ATOM 1526 C CA . TYR A 1 184 ? -22.856 3.391 11.385 1.00 95.12 184 TYR A CA 1
ATOM 1527 C C . TYR A 1 184 ? -23.629 3.764 10.126 1.00 95.12 184 TYR A C 1
ATOM 1529 O O . TYR A 1 184 ? -24.246 2.904 9.497 1.00 95.12 184 TYR A O 1
ATOM 1537 N N . ASN A 1 185 ? -23.554 5.029 9.721 1.00 92.88 185 ASN A N 1
ATOM 1538 C CA . ASN A 1 185 ? -24.275 5.519 8.548 1.00 92.88 185 ASN A CA 1
ATOM 1539 C C . ASN A 1 185 ? -23.583 5.125 7.238 1.00 92.88 185 ASN A C 1
ATOM 1541 O O . ASN A 1 185 ? -24.238 4.916 6.220 1.00 92.88 185 ASN A O 1
ATOM 1545 N N . ASN A 1 186 ? -22.254 5.019 7.253 1.00 94.12 186 ASN A N 1
ATOM 1546 C CA . ASN A 1 186 ? -21.436 4.703 6.084 1.00 94.12 186 ASN A CA 1
ATOM 1547 C C . ASN A 1 186 ? -20.143 3.971 6.475 1.00 94.12 186 ASN A C 1
ATOM 1549 O O . ASN A 1 186 ? -19.809 3.828 7.656 1.00 94.12 186 ASN A O 1
ATOM 1553 N N . LEU A 1 187 ? -19.426 3.494 5.455 1.00 93.69 187 LEU A N 1
ATOM 1554 C CA . LEU A 1 187 ? -18.179 2.751 5.608 1.00 93.69 187 LEU A CA 1
ATOM 1555 C C . LEU A 1 187 ? -17.088 3.595 6.279 1.00 93.69 187 LEU A C 1
ATOM 1557 O O . LEU A 1 187 ? -16.333 3.077 7.095 1.00 93.69 187 LEU A O 1
ATOM 1561 N N . GLU A 1 188 ? -17.001 4.882 5.960 1.00 92.94 188 GLU A N 1
ATOM 1562 C CA . GLU A 1 188 ? -15.984 5.785 6.491 1.00 92.94 188 GLU A CA 1
ATOM 1563 C C . GLU A 1 188 ? -16.152 6.018 7.996 1.00 92.94 188 GLU A C 1
ATOM 1565 O O . GLU A 1 188 ? -15.168 6.035 8.732 1.00 92.94 188 GLU A O 1
ATOM 1570 N N . GLU A 1 189 ? -17.387 6.167 8.472 1.00 94.50 189 GLU A N 1
ATOM 1571 C CA . GLU A 1 189 ? -17.702 6.262 9.899 1.00 94.50 189 GLU A CA 1
ATOM 1572 C C . GLU A 1 189 ? -17.343 4.964 10.631 1.00 94.50 189 GLU A C 1
ATOM 1574 O O . GLU A 1 189 ? -16.689 4.988 11.676 1.00 94.50 189 GLU A O 1
ATOM 1579 N N . ALA A 1 190 ? -17.706 3.826 10.040 1.00 94.62 190 ALA A N 1
ATOM 1580 C CA . ALA A 1 190 ? -17.373 2.517 10.578 1.00 94.62 190 ALA A CA 1
ATOM 1581 C C . ALA A 1 190 ? -15.848 2.323 10.655 1.00 94.62 190 ALA A C 1
ATOM 1583 O O . ALA A 1 190 ? -15.332 1.906 11.691 1.00 94.62 190 ALA A O 1
ATOM 1584 N N . LYS A 1 191 ? -15.116 2.715 9.604 1.00 94.38 191 LYS A N 1
ATOM 1585 C CA . LYS A 1 191 ? -13.651 2.686 9.575 1.00 94.38 191 LYS A CA 1
ATOM 1586 C C . LYS A 1 191 ? -13.048 3.577 10.657 1.00 94.38 191 LYS A C 1
ATOM 1588 O O . LYS A 1 191 ? -12.207 3.112 11.408 1.00 94.38 191 LYS A O 1
ATOM 1593 N N . LYS A 1 192 ? -13.512 4.822 10.812 1.00 93.88 192 LYS A N 1
ATOM 1594 C CA . LYS A 1 192 ? -13.037 5.712 11.889 1.00 93.88 192 LYS A CA 1
ATOM 1595 C C . LYS A 1 192 ? -13.217 5.087 13.272 1.00 93.88 192 LYS A C 1
ATOM 1597 O O . LYS A 1 192 ? -12.326 5.186 14.108 1.00 93.88 192 LYS A O 1
ATOM 1602 N N . SER A 1 193 ? -14.356 4.437 13.511 1.00 94.00 193 SER A N 1
ATOM 1603 C CA . SER A 1 193 ? -14.602 3.740 14.775 1.00 94.00 193 SER A CA 1
ATOM 1604 C C . SER A 1 193 ? -13.689 2.527 14.961 1.00 94.00 193 SER A C 1
ATOM 1606 O O . SER A 1 193 ? -13.272 2.274 16.088 1.00 94.00 193 SER A O 1
ATOM 1608 N N . MET A 1 194 ? -13.403 1.784 13.890 1.00 94.75 194 MET A N 1
ATOM 1609 C CA . MET A 1 194 ? -12.487 0.641 13.896 1.00 94.75 194 MET A CA 1
ATOM 1610 C C . MET A 1 194 ? -11.037 1.080 14.147 1.00 94.75 194 MET A C 1
ATOM 1612 O O . MET A 1 194 ? -10.339 0.446 14.931 1.00 94.75 194 MET A O 1
ATOM 1616 N N . ASP A 1 195 ? -10.609 2.187 13.539 1.00 95.25 195 ASP A N 1
ATOM 1617 C CA . ASP A 1 195 ? -9.254 2.735 13.661 1.00 95.25 195 ASP A CA 1
ATOM 1618 C C . ASP A 1 195 ? -9.027 3.436 15.010 1.00 95.25 195 ASP A C 1
ATOM 1620 O O . ASP A 1 195 ? -7.885 3.606 15.439 1.00 95.25 195 ASP A O 1
ATOM 1624 N N . SER A 1 196 ? -10.098 3.861 15.693 1.00 94.75 196 SER A N 1
ATOM 1625 C CA . SER A 1 196 ? -10.014 4.704 16.892 1.00 94.75 196 SER A CA 1
ATOM 1626 C C . SER A 1 196 ? -9.082 4.158 17.981 1.00 94.75 196 SER A C 1
ATOM 1628 O O . SER A 1 196 ? -8.305 4.959 18.494 1.00 94.75 196 SER A O 1
ATOM 1630 N N . PRO A 1 197 ? -9.090 2.860 18.346 1.00 94.69 197 PRO A N 1
ATOM 1631 C CA . PRO A 1 197 ? -8.169 2.341 19.358 1.00 94.69 197 PRO A CA 1
ATOM 1632 C C . PRO A 1 197 ? -6.693 2.433 18.945 1.00 94.69 197 PRO A C 1
ATOM 1634 O O . PRO A 1 197 ? -5.840 2.685 19.792 1.00 94.69 197 PRO A O 1
ATOM 1637 N N . ILE A 1 198 ? -6.389 2.261 17.652 1.00 95.94 198 ILE A N 1
ATOM 1638 C CA . ILE A 1 198 ? -5.025 2.393 17.116 1.00 95.94 198 ILE A CA 1
ATOM 1639 C C . ILE A 1 198 ? -4.605 3.863 17.156 1.00 95.94 198 ILE A C 1
ATOM 1641 O O . ILE A 1 198 ? -3.525 4.186 17.641 1.00 95.94 198 ILE A O 1
ATOM 1645 N N . ILE A 1 199 ? -5.475 4.761 16.685 1.00 96.25 199 ILE A N 1
ATOM 1646 C CA . ILE A 1 199 ? -5.198 6.201 16.640 1.00 96.25 199 ILE A CA 1
ATOM 1647 C C . ILE A 1 199 ? -5.000 6.761 18.052 1.00 96.25 199 ILE A C 1
ATOM 1649 O O . ILE A 1 199 ? -4.077 7.543 18.266 1.00 96.25 199 ILE A O 1
ATOM 1653 N N . SER A 1 200 ? -5.835 6.363 19.016 1.00 96.62 200 SER A N 1
ATOM 1654 C CA . SER A 1 200 ? -5.668 6.767 20.416 1.00 96.62 200 SER A CA 1
ATOM 1655 C C . SER A 1 200 ? -4.323 6.308 20.966 1.00 96.62 200 SER A C 1
ATOM 1657 O O . SER A 1 200 ? -3.596 7.124 21.519 1.00 96.62 200 SER A O 1
ATOM 1659 N N . PHE A 1 201 ? -3.949 5.047 20.729 1.00 96.31 201 PHE A N 1
ATOM 1660 C CA . PHE A 1 201 ? -2.652 4.531 21.154 1.00 96.31 201 PHE A CA 1
ATOM 1661 C C . PHE A 1 201 ? -1.485 5.319 20.542 1.00 96.31 201 PHE A C 1
ATOM 1663 O O . PHE A 1 201 ? -0.594 5.737 21.271 1.00 96.31 201 PHE A O 1
ATOM 1670 N N . ILE A 1 202 ? -1.510 5.589 19.231 1.00 96.31 202 ILE A N 1
ATOM 1671 C CA . ILE A 1 202 ? -0.471 6.394 18.566 1.00 96.31 202 ILE A CA 1
ATOM 1672 C C . ILE A 1 202 ? -0.355 7.776 19.221 1.00 96.31 202 ILE A C 1
ATOM 1674 O O . ILE A 1 202 ? 0.747 8.224 19.516 1.00 96.31 202 ILE A O 1
ATOM 1678 N N . LYS A 1 203 ? -1.483 8.443 19.488 1.00 95.88 203 LYS A N 1
ATOM 1679 C CA . LYS A 1 203 ? -1.493 9.769 20.123 1.00 95.88 203 LYS A CA 1
ATOM 1680 C C . LYS A 1 203 ? -0.960 9.740 21.554 1.00 95.88 203 LYS A C 1
ATOM 1682 O O . LYS A 1 203 ? -0.259 10.663 21.952 1.00 95.88 203 LYS A O 1
ATOM 1687 N N . GLU A 1 204 ? -1.277 8.697 22.316 1.00 96.31 204 GLU A N 1
ATOM 1688 C CA . GLU A 1 204 ? -0.722 8.482 23.655 1.00 96.31 204 GLU A CA 1
ATOM 1689 C C . GLU A 1 204 ? 0.799 8.296 23.599 1.00 96.31 204 GLU A C 1
ATOM 1691 O O . GLU A 1 204 ? 1.511 8.912 24.388 1.00 96.31 204 GLU A O 1
ATOM 1696 N N . GLN A 1 205 ? 1.310 7.518 22.636 1.00 95.31 205 GLN A N 1
ATOM 1697 C CA . GLN A 1 205 ? 2.753 7.360 22.444 1.00 95.31 205 GLN A CA 1
ATOM 1698 C C . GLN A 1 205 ? 3.421 8.674 22.018 1.00 95.31 205 GLN A C 1
ATOM 1700 O O . GLN A 1 205 ? 4.437 9.043 22.595 1.00 95.31 205 GLN A O 1
ATOM 1705 N N . GLN A 1 206 ? 2.819 9.433 21.096 1.00 93.88 206 GLN A N 1
ATOM 1706 C CA . GLN A 1 206 ? 3.333 10.743 20.671 1.00 93.88 206 GLN A CA 1
ATOM 1707 C C . GLN A 1 206 ? 3.344 11.789 21.797 1.00 93.88 206 GLN A C 1
ATOM 1709 O O . GLN A 1 206 ? 4.180 12.690 21.799 1.00 93.88 206 GLN A O 1
ATOM 1714 N N . ALA A 1 207 ? 2.426 11.685 22.764 1.00 95.06 207 ALA A N 1
ATOM 1715 C CA . ALA A 1 207 ? 2.413 12.555 23.939 1.00 95.06 207 ALA A CA 1
ATOM 1716 C C . ALA A 1 207 ? 3.574 12.263 24.909 1.00 95.06 207 ALA A C 1
ATOM 1718 O O . ALA A 1 207 ? 3.973 13.149 25.663 1.00 95.06 207 ALA A O 1
ATOM 1719 N N . ILE A 1 208 ? 4.101 11.035 24.896 1.00 95.25 208 ILE A N 1
ATOM 1720 C CA . ILE A 1 208 ? 5.258 10.610 25.697 1.00 95.25 208 ILE A CA 1
ATOM 1721 C C . ILE A 1 208 ? 6.561 10.884 24.938 1.00 95.25 208 ILE A C 1
ATOM 1723 O O . ILE A 1 208 ? 7.524 11.388 25.512 1.00 95.25 208 ILE A O 1
ATOM 1727 N N . ASP A 1 209 ? 6.582 10.561 23.648 1.00 95.12 209 ASP A N 1
ATOM 1728 C CA . ASP A 1 209 ? 7.714 10.722 22.748 1.00 95.12 209 ASP A CA 1
ATOM 1729 C C . ASP A 1 209 ? 7.255 11.372 21.444 1.00 95.12 209 ASP A C 1
ATOM 1731 O O . ASP A 1 209 ? 6.667 10.727 20.576 1.00 95.12 209 ASP A O 1
ATOM 1735 N N . TYR A 1 210 ? 7.573 12.656 21.288 1.00 91.81 210 TYR A N 1
ATOM 1736 C CA . TYR A 1 210 ? 7.202 13.435 20.107 1.00 91.81 210 TYR A CA 1
ATOM 1737 C C . TYR A 1 210 ? 7.673 12.786 18.793 1.00 91.81 210 TYR A C 1
ATOM 1739 O O . TYR A 1 210 ? 6.964 12.853 17.793 1.00 91.81 210 TYR A O 1
ATOM 1747 N N . ASN A 1 211 ? 8.820 12.094 18.808 1.00 94.31 211 ASN A N 1
ATOM 1748 C CA . ASN A 1 211 ? 9.413 11.458 17.629 1.00 94.31 211 ASN A CA 1
ATOM 1749 C C . ASN A 1 211 ? 8.955 10.003 17.434 1.00 94.31 211 ASN A C 1
ATOM 1751 O O . ASN A 1 211 ? 9.559 9.270 16.651 1.00 94.31 211 ASN A O 1
ATOM 1755 N N . TYR A 1 212 ? 7.908 9.558 18.136 1.00 96.06 212 TYR A N 1
ATOM 1756 C CA . TYR A 1 212 ? 7.452 8.167 18.104 1.00 96.06 212 TYR A CA 1
ATOM 1757 C C . TYR A 1 212 ? 7.214 7.638 16.681 1.00 96.06 212 TYR A C 1
ATOM 1759 O O . TYR A 1 212 ? 7.649 6.536 16.357 1.00 96.06 212 TYR A O 1
ATOM 1767 N N . LEU A 1 213 ? 6.570 8.425 15.810 1.00 96.31 213 LEU A N 1
ATOM 1768 C CA . LEU A 1 213 ? 6.309 8.011 14.427 1.00 96.31 213 LEU A CA 1
ATOM 1769 C C . LEU A 1 213 ? 7.542 8.118 13.524 1.00 96.31 213 LEU A C 1
ATOM 1771 O O . LEU A 1 213 ? 7.686 7.302 12.619 1.00 96.31 213 LEU A O 1
ATOM 1775 N N . TYR A 1 214 ? 8.462 9.044 13.801 1.00 95.38 214 TYR A N 1
ATOM 1776 C CA . TYR A 1 214 ? 9.723 9.159 13.060 1.00 95.38 214 TYR A CA 1
ATOM 1777 C C . TYR A 1 214 ? 10.596 7.904 13.206 1.00 95.38 214 TYR A C 1
ATOM 1779 O O . TYR A 1 214 ? 11.339 7.545 12.298 1.00 95.38 214 TYR A O 1
ATOM 1787 N N . LYS A 1 215 ? 10.458 7.179 14.326 1.00 94.62 215 LYS A N 1
ATOM 1788 C CA . LYS A 1 215 ? 11.104 5.872 14.539 1.00 94.62 215 LYS A CA 1
ATOM 1789 C C . LYS A 1 215 ? 10.584 4.769 13.610 1.00 94.62 215 LYS A C 1
ATOM 1791 O O . LYS A 1 215 ? 11.231 3.734 13.497 1.00 94.62 215 LYS A O 1
ATOM 1796 N N . ILE A 1 216 ? 9.424 4.966 12.982 1.00 95.38 216 ILE A N 1
ATOM 1797 C CA . ILE A 1 216 ? 8.896 4.078 11.940 1.00 95.38 216 ILE A CA 1
ATOM 1798 C C . ILE A 1 216 ? 9.474 4.507 10.592 1.00 95.38 216 ILE A C 1
ATOM 1800 O O . ILE A 1 216 ? 10.107 3.704 9.912 1.00 95.38 216 ILE A O 1
ATOM 1804 N N . SER A 1 217 ? 9.246 5.769 10.225 1.00 95.81 217 SER A N 1
ATOM 1805 C CA . SER A 1 217 ? 9.806 6.431 9.046 1.00 95.81 217 SER A CA 1
ATOM 1806 C C . SER A 1 217 ? 9.496 7.930 9.088 1.00 95.81 217 SER A C 1
ATOM 1808 O O . SER A 1 217 ? 8.555 8.368 9.760 1.00 95.81 217 SER A O 1
ATOM 1810 N N . GLU A 1 218 ? 10.233 8.733 8.317 1.00 96.44 218 GLU A N 1
ATOM 1811 C CA . GLU A 1 218 ? 9.894 10.149 8.121 1.00 96.44 218 GLU A CA 1
ATOM 1812 C C . GLU A 1 218 ? 8.488 10.300 7.516 1.00 96.44 218 GLU A C 1
ATOM 1814 O O . GLU A 1 218 ? 7.697 11.157 7.922 1.00 96.44 218 GLU A O 1
ATOM 1819 N N . TYR A 1 219 ? 8.133 9.408 6.588 1.00 96.19 219 TYR A N 1
ATOM 1820 C CA . TYR A 1 219 ? 6.817 9.394 5.974 1.00 96.19 219 TYR A CA 1
ATOM 1821 C C . TYR A 1 219 ? 5.680 9.121 6.972 1.00 96.19 219 TYR A C 1
ATOM 1823 O O . TYR A 1 219 ? 4.616 9.753 6.885 1.00 96.19 219 TYR A O 1
ATOM 1831 N N . ALA A 1 220 ? 5.887 8.219 7.935 1.00 96.56 220 ALA A N 1
ATOM 1832 C CA . ALA A 1 220 ? 4.921 7.942 8.992 1.00 96.56 220 ALA A CA 1
ATOM 1833 C C . ALA A 1 220 ? 4.704 9.171 9.885 1.00 96.56 220 ALA A C 1
ATOM 1835 O O . ALA A 1 220 ? 3.556 9.494 10.202 1.00 96.56 220 ALA A O 1
ATOM 1836 N N . ASP A 1 221 ? 5.767 9.898 10.233 1.00 96.50 221 ASP A N 1
ATOM 1837 C CA . ASP A 1 221 ? 5.669 11.113 11.047 1.00 96.50 221 ASP A CA 1
ATOM 1838 C C . ASP A 1 221 ? 4.862 12.217 10.351 1.00 96.50 221 ASP A C 1
ATOM 1840 O O . ASP A 1 221 ? 3.832 12.674 10.862 1.00 96.50 221 ASP A O 1
ATOM 1844 N N . ILE A 1 222 ? 5.233 12.551 9.110 1.00 95.44 222 ILE A N 1
ATOM 1845 C CA . ILE A 1 222 ? 4.518 13.544 8.293 1.00 95.44 222 ILE A CA 1
ATOM 1846 C C . ILE A 1 222 ? 3.053 13.136 8.093 1.00 95.44 222 ILE A C 1
ATOM 1848 O O . ILE A 1 222 ? 2.141 13.971 8.129 1.00 95.44 222 ILE A O 1
ATOM 1852 N N . SER A 1 223 ? 2.793 11.845 7.884 1.00 95.19 223 SER A N 1
ATOM 1853 C CA . SER A 1 223 ? 1.434 11.323 7.750 1.00 95.19 223 SER A CA 1
ATOM 1854 C C . SER A 1 223 ? 0.635 11.463 9.045 1.00 95.19 223 SER A C 1
ATOM 1856 O O . SER A 1 223 ? -0.523 11.884 8.996 1.00 95.19 223 SER A O 1
ATOM 1858 N N . GLY A 1 224 ? 1.244 11.183 10.198 1.00 94.19 224 GLY A N 1
ATOM 1859 C CA . GLY A 1 224 ? 0.637 11.374 11.512 1.00 94.19 224 GLY A CA 1
ATOM 1860 C C . GLY A 1 224 ? 0.246 12.827 11.773 1.00 94.19 224 GLY A C 1
ATOM 1861 O O . GLY A 1 224 ? -0.906 13.092 12.122 1.00 94.19 224 GLY A O 1
ATOM 1862 N N . LEU A 1 225 ? 1.153 13.775 11.506 1.00 92.31 225 LEU A N 1
ATOM 1863 C CA . LEU A 1 225 ? 0.902 15.220 11.638 1.00 92.31 225 LEU A CA 1
ATOM 1864 C C . LEU A 1 225 ? -0.261 15.699 10.754 1.00 92.31 225 LEU A C 1
ATOM 1866 O O . LEU A 1 225 ? -1.025 16.589 11.127 1.00 92.31 225 LEU A O 1
ATOM 1870 N N . GLN A 1 226 ? -0.444 15.066 9.596 1.00 93.25 226 GLN A N 1
ATOM 1871 C CA . GLN A 1 226 ? -1.528 15.363 8.660 1.00 93.25 226 GLN A CA 1
ATOM 1872 C C . GLN A 1 226 ? -2.805 14.545 8.921 1.00 93.25 226 GLN A C 1
ATOM 1874 O O . GLN A 1 226 ? -3.730 14.574 8.109 1.00 93.25 226 GLN A O 1
ATOM 1879 N N . ASN A 1 227 ? -2.886 13.823 10.045 1.00 92.56 227 ASN A N 1
ATOM 1880 C CA . ASN A 1 227 ? -3.988 12.920 10.402 1.00 92.56 227 ASN A CA 1
ATOM 1881 C C . ASN A 1 227 ? -4.260 11.813 9.362 1.00 92.56 227 ASN A C 1
ATOM 1883 O O . ASN A 1 227 ? -5.364 11.266 9.285 1.00 92.56 227 ASN A O 1
ATOM 1887 N N . ARG A 1 228 ? -3.249 11.440 8.573 1.00 94.38 228 ARG A N 1
ATOM 1888 C CA . ARG A 1 228 ? -3.296 10.367 7.571 1.00 94.38 228 ARG A CA 1
ATOM 1889 C C . ARG A 1 228 ? -2.903 9.031 8.196 1.00 94.38 228 ARG A C 1
ATOM 1891 O O . ARG A 1 228 ? -2.017 8.334 7.717 1.00 94.38 228 ARG A O 1
ATOM 1898 N N . TYR A 1 229 ? -3.599 8.648 9.265 1.00 95.38 229 TYR A N 1
ATOM 1899 C CA . TYR A 1 229 ? -3.291 7.435 10.035 1.00 95.38 229 TYR A CA 1
ATOM 1900 C C . TYR A 1 229 ? -3.401 6.136 9.232 1.00 95.38 229 TYR A C 1
ATOM 1902 O O . TYR A 1 229 ? -2.812 5.133 9.614 1.00 95.38 229 TYR A O 1
ATOM 1910 N N . ASN A 1 230 ? -4.114 6.149 8.104 1.00 94.94 230 ASN A N 1
ATOM 1911 C CA . ASN A 1 230 ? -4.114 5.025 7.176 1.00 94.94 230 ASN A CA 1
ATOM 1912 C C . ASN A 1 230 ? -2.702 4.727 6.636 1.00 94.94 230 ASN A C 1
ATOM 1914 O O . ASN A 1 230 ? -2.324 3.564 6.567 1.00 94.94 230 ASN A O 1
ATOM 1918 N N . GLU A 1 231 ? -1.920 5.765 6.325 1.00 96.75 231 GLU A N 1
ATOM 1919 C CA . GLU A 1 231 ? -0.525 5.633 5.884 1.00 96.75 231 GLU A CA 1
ATOM 1920 C C . GLU A 1 231 ? 0.379 5.207 7.034 1.00 96.75 231 GLU A C 1
ATOM 1922 O O . GLU A 1 231 ? 1.187 4.307 6.862 1.00 96.75 231 GLU A O 1
ATOM 1927 N N . VAL A 1 232 ? 0.177 5.764 8.234 1.00 97.25 232 VAL A N 1
ATOM 1928 C CA . VAL A 1 232 ? 0.925 5.356 9.436 1.00 97.25 232 VAL A CA 1
ATOM 1929 C C . VAL A 1 232 ? 0.746 3.864 9.714 1.00 97.25 232 VAL A C 1
ATOM 1931 O O . VAL A 1 232 ? 1.710 3.164 10.006 1.00 97.25 232 VAL A O 1
ATOM 1934 N N . ILE A 1 233 ? -0.484 3.360 9.603 1.00 96.75 233 ILE A N 1
ATOM 1935 C CA . ILE A 1 233 ? -0.799 1.942 9.802 1.00 96.75 233 ILE A CA 1
ATOM 1936 C C . ILE A 1 233 ? -0.113 1.072 8.743 1.00 96.75 233 ILE A C 1
ATOM 1938 O O . ILE A 1 233 ? 0.438 0.029 9.094 1.00 96.75 233 ILE A O 1
ATOM 1942 N N . ALA A 1 234 ? -0.133 1.493 7.476 1.00 96.44 234 ALA A N 1
ATOM 1943 C CA . ALA A 1 234 ? 0.544 0.777 6.401 1.00 96.44 234 ALA A CA 1
ATOM 1944 C C . ALA A 1 234 ? 2.066 0.763 6.602 1.00 96.44 234 ALA A C 1
ATOM 1946 O O . ALA A 1 234 ? 2.637 -0.321 6.677 1.00 96.44 234 ALA A O 1
ATOM 1947 N N . GLU A 1 235 ? 2.686 1.919 6.855 1.00 97.12 235 GLU A N 1
ATOM 1948 C CA . GLU A 1 235 ? 4.118 2.036 7.165 1.00 97.12 235 GLU A CA 1
ATOM 1949 C C . GLU A 1 235 ? 4.519 1.171 8.365 1.00 97.12 235 GLU A C 1
ATOM 1951 O O . GLU A 1 235 ? 5.541 0.491 8.330 1.00 97.12 235 GLU A O 1
ATOM 1956 N N . SER A 1 236 ? 3.690 1.135 9.414 1.00 96.62 236 SER A N 1
ATOM 1957 C CA . SER A 1 236 ? 3.965 0.335 10.614 1.00 96.62 236 SER A CA 1
ATOM 1958 C C . SER A 1 236 ? 3.995 -1.166 10.316 1.00 96.62 236 SER A C 1
ATOM 1960 O O . SER A 1 236 ? 4.837 -1.897 10.835 1.00 96.62 236 SER A O 1
ATOM 1962 N N . ILE A 1 237 ? 3.060 -1.647 9.489 1.00 95.94 237 ILE A N 1
ATOM 1963 C CA . ILE A 1 237 ? 3.016 -3.054 9.074 1.00 95.94 237 ILE A CA 1
ATOM 1964 C C . ILE A 1 237 ? 4.170 -3.382 8.130 1.00 95.94 237 ILE A C 1
ATOM 1966 O O . ILE A 1 237 ? 4.769 -4.445 8.286 1.00 95.94 237 ILE A O 1
ATOM 1970 N N . THR A 1 238 ? 4.493 -2.477 7.206 1.00 95.50 238 THR A N 1
ATOM 1971 C CA . THR A 1 238 ? 5.621 -2.611 6.281 1.00 95.50 238 THR A CA 1
ATOM 1972 C C . THR A 1 238 ? 6.948 -2.702 7.031 1.00 95.50 238 THR A C 1
ATOM 1974 O O . THR A 1 238 ? 7.729 -3.612 6.774 1.00 95.50 238 THR A O 1
ATOM 1977 N N . ALA A 1 239 ? 7.177 -1.833 8.022 1.00 94.56 239 ALA A N 1
ATOM 1978 C CA . ALA A 1 239 ? 8.352 -1.907 8.889 1.00 94.56 239 ALA A CA 1
ATOM 1979 C C . ALA A 1 239 ? 8.419 -3.240 9.658 1.00 94.56 239 ALA A C 1
ATOM 1981 O O . ALA A 1 239 ? 9.490 -3.836 9.807 1.00 94.56 239 ALA A O 1
ATOM 1982 N N . GLY A 1 240 ? 7.273 -3.734 10.135 1.00 91.25 240 GLY A N 1
ATOM 1983 C CA . GLY A 1 240 ? 7.152 -5.060 10.731 1.00 91.25 240 GLY A CA 1
ATOM 1984 C C . GLY A 1 240 ? 8.124 -5.278 11.897 1.00 91.25 240 GLY A C 1
ATOM 1985 O O . GLY A 1 240 ? 8.196 -4.499 12.844 1.00 91.25 240 GLY A O 1
ATOM 1986 N N . ASN A 1 241 ? 8.916 -6.348 11.834 1.00 87.31 241 ASN A N 1
ATOM 1987 C CA . ASN A 1 241 ? 9.865 -6.682 12.904 1.00 87.31 241 ASN A CA 1
ATOM 1988 C C . ASN A 1 241 ? 11.042 -5.693 13.021 1.00 87.31 241 ASN A C 1
ATOM 1990 O O . ASN A 1 241 ? 11.836 -5.831 13.945 1.00 87.31 241 ASN A O 1
ATOM 1994 N N . ARG A 1 242 ? 11.175 -4.727 12.098 1.00 89.19 242 ARG A N 1
ATOM 1995 C CA . ARG A 1 242 ? 12.178 -3.654 12.185 1.00 89.19 242 ARG A CA 1
ATOM 1996 C C . ARG A 1 242 ? 11.785 -2.558 13.179 1.00 89.19 242 ARG A C 1
ATOM 1998 O O . ARG A 1 242 ? 12.623 -1.729 13.502 1.00 89.19 242 ARG A O 1
ATOM 2005 N N . LEU A 1 243 ? 10.538 -2.549 13.660 1.00 84.75 243 LEU A N 1
ATOM 2006 C CA . LEU A 1 243 ? 10.111 -1.641 14.722 1.00 84.75 243 LEU A CA 1
ATOM 2007 C C . LEU A 1 243 ? 10.498 -2.170 16.100 1.00 84.75 243 LEU A C 1
ATOM 2009 O O . LEU A 1 243 ? 10.213 -3.323 16.431 1.00 84.75 243 LEU A O 1
ATOM 2013 N N . ASP A 1 244 ? 11.027 -1.288 16.943 1.00 80.81 244 ASP A N 1
ATOM 2014 C CA . ASP A 1 244 ? 11.275 -1.598 18.354 1.00 80.81 244 ASP A CA 1
ATOM 2015 C C . ASP A 1 244 ? 9.959 -1.827 19.119 1.00 80.81 244 ASP A C 1
ATOM 2017 O O . ASP A 1 244 ? 9.843 -2.747 19.931 1.00 80.81 244 ASP A O 1
ATOM 2021 N N . ASP A 1 245 ? 8.928 -1.022 18.835 1.00 81.38 245 ASP A N 1
ATOM 2022 C CA . ASP A 1 245 ? 7.617 -1.149 19.474 1.00 81.38 245 ASP A CA 1
ATOM 2023 C C . ASP A 1 245 ? 6.695 -2.121 18.725 1.00 81.38 245 ASP A C 1
ATOM 2025 O O . ASP A 1 245 ? 5.888 -1.758 17.865 1.00 81.38 245 ASP A O 1
ATOM 2029 N N . GLN A 1 246 ? 6.758 -3.388 19.126 1.00 90.50 246 GLN A N 1
ATOM 2030 C CA . GLN A 1 246 ? 5.858 -4.425 18.622 1.00 90.50 246 GLN A CA 1
ATOM 2031 C C . GLN A 1 246 ? 4.401 -4.261 19.102 1.00 90.50 246 GLN A C 1
ATOM 2033 O O . GLN A 1 246 ? 3.494 -4.889 18.544 1.00 90.50 246 GLN A O 1
ATOM 2038 N N . SER A 1 247 ? 4.131 -3.406 20.096 1.00 91.44 247 SER A N 1
ATOM 2039 C CA . SER A 1 247 ? 2.780 -3.184 20.635 1.00 91.44 247 SER A CA 1
ATOM 2040 C C . SER A 1 247 ? 1.860 -2.527 19.611 1.00 91.44 247 SER A C 1
ATOM 2042 O O . SER A 1 247 ? 0.692 -2.915 19.501 1.00 91.44 247 SER A O 1
ATOM 2044 N N . LEU A 1 248 ? 2.385 -1.586 18.817 1.00 93.56 248 LEU A N 1
ATOM 2045 C CA . LEU A 1 248 ? 1.643 -0.960 17.722 1.00 93.56 248 LEU A CA 1
ATOM 2046 C C . LEU A 1 248 ? 1.206 -1.996 16.683 1.00 93.56 248 LEU A C 1
ATOM 2048 O O . LEU A 1 248 ? 0.029 -2.067 16.326 1.00 93.56 248 LEU A O 1
ATOM 2052 N N . ILE A 1 249 ? 2.135 -2.851 16.247 1.00 93.44 249 ILE A N 1
ATOM 2053 C CA . ILE A 1 249 ? 1.860 -3.907 15.264 1.00 93.44 249 ILE A CA 1
ATOM 2054 C C . ILE A 1 249 ? 0.812 -4.882 15.796 1.00 93.44 249 ILE A C 1
ATOM 2056 O O . ILE A 1 249 ? -0.093 -5.273 15.054 1.00 93.44 249 ILE A O 1
ATOM 2060 N N . MET A 1 250 ? 0.899 -5.275 17.071 1.00 92.56 250 MET A N 1
ATOM 2061 C CA . MET A 1 250 ? -0.102 -6.146 17.690 1.00 92.56 250 MET A CA 1
ATOM 2062 C C . MET A 1 250 ? -1.491 -5.506 17.670 1.00 92.56 250 MET A C 1
ATOM 2064 O O . MET A 1 250 ? -2.435 -6.152 17.218 1.00 92.56 250 MET A O 1
ATOM 2068 N N . LYS A 1 251 ? -1.613 -4.227 18.043 1.00 93.69 251 LYS A N 1
ATOM 2069 C CA . LYS A 1 251 ? -2.889 -3.491 17.998 1.00 93.69 251 LYS A CA 1
ATOM 2070 C C . LYS A 1 251 ? -3.460 -3.387 16.584 1.00 93.69 251 LYS A C 1
ATOM 2072 O O . LYS A 1 251 ? -4.657 -3.598 16.392 1.00 93.69 251 LYS A O 1
ATOM 2077 N N . ILE A 1 252 ? -2.618 -3.116 15.585 1.00 94.00 252 ILE A N 1
ATOM 2078 C CA . ILE A 1 252 ? -3.048 -3.095 14.178 1.00 94.00 252 ILE A CA 1
ATOM 2079 C C . ILE A 1 252 ? -3.551 -4.483 13.759 1.00 94.00 252 ILE A C 1
ATOM 2081 O O . ILE A 1 252 ? -4.643 -4.615 13.204 1.00 94.00 252 ILE A O 1
ATOM 2085 N N . LYS A 1 253 ? -2.795 -5.545 14.066 1.00 91.88 253 LYS A N 1
ATOM 2086 C CA . LYS A 1 253 ? -3.182 -6.927 13.746 1.00 91.88 253 LYS A CA 1
ATOM 2087 C C . LYS A 1 253 ? -4.472 -7.344 14.454 1.00 91.88 253 LYS A C 1
ATOM 2089 O O . LYS A 1 253 ? -5.266 -8.069 13.864 1.00 91.88 253 LYS A O 1
ATOM 2094 N N . GLU A 1 254 ? -4.698 -6.910 15.690 1.00 91.00 254 GLU A N 1
ATOM 2095 C CA . GLU A 1 254 ? -5.950 -7.139 16.421 1.00 91.00 254 GLU A CA 1
ATOM 2096 C C . GLU A 1 254 ? -7.139 -6.472 15.731 1.00 91.00 254 GLU A C 1
ATOM 2098 O O . GLU A 1 254 ? -8.161 -7.127 15.521 1.00 91.00 254 GLU A O 1
ATOM 2103 N N . ALA A 1 255 ? -6.989 -5.219 15.298 1.00 87.94 255 ALA A N 1
ATOM 2104 C CA . ALA A 1 255 ? -8.021 -4.538 14.523 1.00 87.94 255 ALA A CA 1
ATOM 2105 C C . ALA A 1 255 ? -8.292 -5.241 13.183 1.00 87.94 255 ALA A C 1
ATOM 2107 O O . ALA A 1 255 ? -9.439 -5.332 12.757 1.00 87.94 255 ALA A O 1
ATOM 2108 N N . PHE A 1 256 ? -7.266 -5.804 12.537 1.00 88.31 256 PHE A N 1
ATOM 2109 C CA . PHE A 1 256 ? -7.418 -6.547 11.278 1.00 88.31 256 PHE A CA 1
ATOM 2110 C C . PHE A 1 256 ? -8.021 -7.945 11.461 1.00 88.31 256 PHE A C 1
ATOM 2112 O O . PHE A 1 256 ? -8.562 -8.515 10.516 1.00 88.31 256 PHE A O 1
ATOM 2119 N N . LYS A 1 257 ? -7.961 -8.508 12.672 1.00 84.50 257 LYS A N 1
ATOM 2120 C CA . LYS A 1 257 ? -8.589 -9.792 13.033 1.00 84.50 257 LYS A CA 1
ATOM 2121 C C . LYS A 1 257 ? -10.079 -9.665 13.346 1.00 84.50 257 LYS A C 1
ATOM 2123 O O . LYS A 1 257 ? -10.667 -10.620 13.858 1.00 84.50 257 LYS A O 1
ATOM 2128 N N . TRP A 1 258 ? -10.677 -8.505 13.089 1.00 65.81 258 TRP A N 1
ATOM 2129 C CA . TRP A 1 258 ? -12.065 -8.248 13.427 1.00 65.81 258 TRP A CA 1
ATOM 2130 C C . TRP A 1 258 ? -13.003 -9.340 12.874 1.00 65.81 258 TRP A C 1
ATOM 2132 O O . TRP A 1 258 ? -12.943 -9.679 11.690 1.00 65.81 258 TRP A O 1
ATOM 2142 N N . LYS A 1 259 ? -13.811 -9.916 13.775 1.00 53.81 259 LYS A N 1
ATOM 2143 C CA . LYS A 1 259 ? -14.690 -11.074 13.543 1.00 53.81 259 LYS A CA 1
ATOM 2144 C C . LYS A 1 259 ? -16.079 -10.651 13.073 1.00 53.81 259 LYS A C 1
ATOM 2146 O O . LYS A 1 259 ? -16.670 -9.765 13.726 1.00 53.81 259 LYS A O 1
#

pLDDT: mean 83.01, std 21.26, range [29.84, 98.31]

Foldseek 3Di:
DDWFDPDDLQDDDDPDDDPDDDDPPPPVVVVVVPPPDDDPDDPDDDDDFDPVWDWDWDDAIPRQIAIWTFGPPAPAGETESDDDLLQVLLVVQVSVLVVVVDPFDQFREYEDACVRTSDQWAADLVVRYIYGHSCNSDQVSQQVVCVVQQALARTPSLVVLLRRLLNLLLVLLVVQCVVVVVPDVDSVRSSCVLCVVLLVVVVVVCVVPVCQLVLLHNSLNVCVVVVVVSSVLSSNVSNPPVHPDCVSVVSSVVSSPRD

Radius of gyration: 20.24 Å; chains: 1; bounding box: 56×47×55 Å